Protein AF-A0A3D5HL61-F1 (afdb_monomer)

Radius of gyration: 20.82 Å; Cα contacts (8 Å, |Δi|>4): 615; chains: 1; bounding box: 58×45×56 Å

Mean predicted aligned error: 5.69 Å

Nearest PDB structures (foldseek):
  8f9l-assembly2_B  TM=3.876E-01  e=3.967E-03  Gemella massiliensis
  5vi0-assembly2_B  TM=5.364E-01  e=9.047E-02  Pseudomonas fluorescens
  5vi0-assembly1_A  TM=5.481E-01  e=4.068E-01  Pseudomonas fluorescens
  5g50-assembly1_B  TM=4.156E-01  e=4.320E-01  Vibrio cholerae MJ-1236
  7uwk-assembly1_D  TM=3.908E-01  e=7.882E-01  Homo sapiens

Foldseek 3Di:
DDPDLCVDLLSVQLVQVLCCVVPVGRPSLAAAAKFFQAQPPCGLQQDQLPQCFRYPQCNDDCSCQDPDDVVDHGSVPDGRIKGKAFDFPDPDPVRRVVRNVLNQIKMWGRAPKDKWKWKFADDQCLVVDPCSVVVRVVGTDTFSEEDEQDPDWIKMKIKIFGRPPDAAWAFKWKKKWWQDPVRDTDIDIHTPDGQCDPVRVRHHRMDIGIGTDPPDDRAIKMKIKIKTKGPKDFGNVLSVLVPDDPVSSVVRVPPDPDDRIDIMMMIGHIHIYHNPPDVPDDD

Solvent-accessible surface area (backbone atoms only — not comparable to full-atom values): 15582 Å² total; per-residue (Å²): 134,72,91,49,61,63,68,35,71,74,37,30,40,53,47,15,52,53,42,19,79,75,70,78,50,52,90,42,83,64,52,35,61,23,52,46,82,43,72,69,83,49,79,78,52,18,50,38,82,74,47,66,56,51,38,77,68,28,65,46,76,72,31,40,65,33,71,54,52,98,96,47,67,38,40,67,78,61,73,45,28,15,39,66,44,71,61,46,96,49,100,44,73,67,41,44,52,53,19,57,73,47,12,30,21,20,16,16,56,33,53,67,51,50,74,47,45,31,44,28,66,73,65,88,62,40,78,78,45,92,60,36,68,62,52,46,63,74,46,34,43,49,29,30,37,75,44,68,49,56,93,57,92,56,29,35,41,43,36,35,32,35,24,95,88,60,58,30,30,28,34,40,28,46,36,40,35,38,43,50,98,86,70,48,80,48,73,48,78,41,82,75,43,72,32,76,40,98,89,34,73,73,39,35,60,63,51,66,48,72,45,64,69,91,84,69,55,51,86,38,44,33,37,38,26,46,36,39,33,32,39,78,40,67,30,36,64,44,51,54,41,75,71,45,59,68,74,56,27,64,70,72,60,57,89,60,101,62,74,58,56,42,65,42,36,31,35,44,7,41,31,34,28,35,69,79,62,64,86,74,66,96,124

pLDDT: mean 90.2, std 11.99, range [30.78, 98.81]

Secondary structure (DSSP, 8-state):
---SGGGSHHHHHHHHHHHHHHHS--TT-PPP------TTS-TT---GGG---SSGGGSSHHHHTPPP-TT---GGG-----EEEE--SSSSHHHHHHHHHTT-EEEESSS--EEEEEEE---TTGGG-TTHHHHHHHSEEETTSB-PPPSS--EEEEEEE--TTSPPEEEEEEEEEEE-TT--EEEEEEEEEE--STT-TT-BSEEEEEE--TT--TTS-EEEEEEEEEPPEE-HHHHHHHTS-HHHHHHHSTT-SS-SEE--EEEEPPEEE-TT-------

Sequence (283 aa):
GCLSSRDFARGALLEGMQVQIERGVNPHEFGFIGSTDTHISTSGSTEEARWPGHKKTELGLSGRFSTADVGHTDAIRTNPGGLAGVWAVENSRDALFHSMKRRETFGTSGTRIAPRFFAGRYDENICEQSDWLEQAYANGTPMGAHLPPQQTSFNFLLEAKADPMSKPLERLQLVKGWIDEARQKHNQVIDVVTTNNKNNPEGTNRLCAVFSDPDYMPNTDSYYYLRVVEQVSPRWHKTYCDGLPDNVREEKCKNLPVDDYIHEMAWTSPIWFSPQHKSGSTQ

Structure (mmCIF, N/CA/C/O backbone):
data_AF-A0A3D5HL61-F1
#
_entry.id   AF-A0A3D5HL61-F1
#
loop_
_atom_site.group_PDB
_atom_site.id
_atom_site.type_symbol
_atom_site.label_atom_id
_atom_site.label_alt_id
_atom_site.label_comp_id
_atom_site.label_asym_id
_atom_site.label_entity_id
_atom_site.label_seq_id
_atom_site.pdbx_PDB_ins_code
_atom_site.Cartn_x
_atom_site.Cartn_y
_atom_site.Cartn_z
_atom_site.occupancy
_atom_site.B_iso_or_equiv
_atom_site.auth_seq_id
_atom_site.auth_comp_id
_atom_site.auth_asym_id
_atom_site.auth_atom_id
_atom_site.pdbx_PDB_model_num
ATOM 1 N N . GLY A 1 1 ? 1.846 16.345 -13.525 1.00 57.16 1 GLY A N 1
ATOM 2 C CA . GLY A 1 1 ? 0.726 15.854 -12.700 1.00 57.16 1 GLY A CA 1
ATOM 3 C C . GLY A 1 1 ? 1.205 15.764 -11.270 1.00 57.16 1 GLY A C 1
ATOM 4 O O . GLY A 1 1 ? 2.395 15.543 -11.096 1.00 57.16 1 GLY A O 1
ATOM 5 N N . CYS A 1 2 ? 0.317 15.973 -10.300 1.00 63.22 2 CYS A N 1
ATOM 6 C CA . CYS A 1 2 ? 0.606 16.113 -8.865 1.00 63.22 2 CYS A CA 1
ATOM 7 C C . CYS A 1 2 ? 1.193 17.480 -8.468 1.00 63.22 2 CYS A C 1
ATOM 9 O O . CYS A 1 2 ? 2.385 17.621 -8.216 1.00 63.22 2 CYS A O 1
ATOM 11 N N . LEU A 1 3 ? 0.329 18.495 -8.443 1.00 76.00 3 LEU A N 1
ATOM 12 C CA . LEU A 1 3 ? 0.622 19.869 -8.020 1.00 76.00 3 LEU A CA 1
ATOM 13 C C . LEU A 1 3 ? 0.134 20.155 -6.590 1.00 76.00 3 LEU A C 1
ATOM 15 O O . LEU A 1 3 ? 0.602 21.100 -5.960 1.00 76.00 3 LEU A O 1
ATOM 19 N N . SER A 1 4 ? -0.805 19.355 -6.076 1.00 85.19 4 SER A N 1
ATOM 20 C CA . SER A 1 4 ? -1.401 19.513 -4.748 1.00 85.19 4 SER A CA 1
ATOM 21 C C . SER A 1 4 ? -1.279 18.238 -3.919 1.00 85.19 4 SER A C 1
ATOM 23 O O . SER A 1 4 ? -1.253 17.131 -4.450 1.00 85.19 4 SER A O 1
ATOM 25 N N . SER A 1 5 ? -1.301 18.371 -2.590 1.00 83.62 5 SER A N 1
ATOM 26 C CA . SER A 1 5 ? -1.439 17.223 -1.684 1.00 83.62 5 SER A CA 1
ATOM 27 C C . SER A 1 5 ? -2.702 16.404 -1.972 1.00 83.62 5 SER A C 1
ATOM 29 O O . SER A 1 5 ? -2.698 15.192 -1.778 1.00 83.62 5 SER A O 1
ATOM 31 N N . ARG A 1 6 ? -3.756 17.047 -2.490 1.00 84.94 6 ARG A N 1
ATOM 32 C CA . ARG A 1 6 ? -5.018 16.408 -2.893 1.00 84.94 6 ARG A CA 1
ATOM 33 C C . ARG A 1 6 ? -4.880 15.491 -4.110 1.00 84.94 6 ARG A C 1
ATOM 35 O O . ARG A 1 6 ? -5.731 14.631 -4.298 1.00 84.94 6 ARG A O 1
ATOM 42 N N . ASP A 1 7 ? -3.802 15.626 -4.881 1.00 86.56 7 ASP A N 1
ATOM 43 C CA . ASP A 1 7 ? -3.514 14.742 -6.017 1.00 86.56 7 ASP A CA 1
ATOM 44 C C . ASP A 1 7 ? -2.935 13.389 -5.562 1.00 86.56 7 ASP A C 1
ATOM 46 O O . ASP A 1 7 ? -2.763 12.476 -6.366 1.00 86.56 7 ASP A O 1
ATOM 50 N N . PHE A 1 8 ? -2.636 13.244 -4.267 1.00 92.06 8 PHE A N 1
ATOM 51 C CA . PHE A 1 8 ? -2.175 12.003 -3.658 1.00 92.06 8 PHE A CA 1
ATOM 52 C C . PHE A 1 8 ? -3.254 11.430 -2.744 1.00 92.06 8 PHE A C 1
ATOM 54 O O . PHE A 1 8 ? -3.843 12.156 -1.941 1.00 92.06 8 PHE A O 1
ATOM 61 N N . ALA A 1 9 ? -3.438 10.106 -2.779 1.00 93.75 9 ALA A N 1
ATOM 62 C CA . ALA A 1 9 ? -4.453 9.415 -1.981 1.00 93.75 9 ALA A CA 1
ATOM 63 C C . ALA A 1 9 ? -4.414 9.826 -0.501 1.00 93.75 9 ALA A C 1
ATOM 65 O O . ALA A 1 9 ? -5.437 10.192 0.062 1.00 93.75 9 ALA A O 1
ATOM 66 N N . ARG A 1 10 ? -3.221 9.877 0.111 1.00 94.06 10 ARG A N 1
ATOM 67 C CA . ARG A 1 10 ? -3.051 10.293 1.513 1.00 94.06 10 ARG A CA 1
ATOM 68 C C . ARG A 1 10 ? -3.609 11.695 1.791 1.00 94.06 10 ARG A C 1
ATOM 70 O O . ARG A 1 10 ? -4.288 11.893 2.793 1.00 94.06 10 ARG A O 1
ATOM 77 N N . GLY A 1 11 ? -3.329 12.665 0.922 1.00 93.88 11 GLY A N 1
ATOM 78 C CA . GLY A 1 11 ? -3.853 14.019 1.092 1.00 93.88 11 GLY A CA 1
ATOM 79 C C . GLY A 1 11 ? -5.352 14.102 0.810 1.00 93.88 11 GLY A C 1
ATOM 80 O O . GLY A 1 11 ? -6.047 14.841 1.501 1.00 93.88 11 GLY A O 1
ATOM 81 N N . ALA A 1 12 ? -5.869 13.303 -0.129 1.00 95.31 12 ALA A N 1
ATOM 82 C CA . ALA A 1 12 ? -7.303 13.194 -0.389 1.00 95.31 12 ALA A CA 1
ATOM 83 C C . ALA A 1 12 ? -8.082 12.615 0.809 1.00 95.31 12 ALA A C 1
ATOM 85 O O . ALA A 1 12 ? -9.152 13.127 1.130 1.00 95.31 12 ALA A O 1
ATOM 86 N N . LEU A 1 13 ? -7.533 11.623 1.524 1.00 96.06 13 LEU A N 1
ATOM 87 C CA . LEU A 1 13 ? -8.151 11.101 2.752 1.00 96.06 13 LEU A CA 1
ATOM 88 C C . LEU A 1 13 ? -8.272 12.188 3.833 1.00 96.06 13 LEU A C 1
ATOM 90 O O . LEU A 1 13 ? -9.350 12.384 4.392 1.00 96.06 13 LEU A O 1
ATOM 94 N N . LEU A 1 14 ? -7.194 12.945 4.079 1.00 95.94 14 LEU A N 1
ATOM 95 C CA . LEU A 1 14 ? -7.199 14.071 5.027 1.00 95.94 14 LEU A CA 1
ATOM 96 C C . LEU A 1 14 ? -8.149 15.193 4.584 1.00 95.94 14 LEU A C 1
ATOM 98 O O . LEU A 1 14 ? -8.771 15.855 5.410 1.00 95.94 14 LEU A O 1
ATOM 102 N N . GLU A 1 15 ? -8.278 15.426 3.278 1.00 95.19 15 GLU A N 1
ATOM 103 C CA . GLU A 1 15 ? -9.277 16.351 2.747 1.00 95.19 15 GLU A CA 1
ATOM 104 C C . GLU A 1 15 ? -10.700 15.864 3.025 1.00 95.19 15 GLU A C 1
ATOM 106 O O . GLU A 1 15 ? -11.536 16.645 3.465 1.00 95.19 15 GLU A O 1
ATOM 111 N N . GLY A 1 16 ? -10.966 14.576 2.808 1.00 94.38 16 GLY A N 1
ATOM 112 C CA . GLY A 1 16 ? -12.251 13.954 3.112 1.00 94.38 16 GLY A CA 1
ATOM 113 C C . GLY A 1 16 ? -12.667 14.119 4.567 1.00 94.38 16 GLY A C 1
ATOM 114 O O . GLY A 1 16 ? -13.786 14.550 4.837 1.00 94.38 16 GLY A O 1
ATOM 115 N N . MET A 1 17 ? -11.741 13.866 5.492 1.00 93.94 17 MET A N 1
ATOM 116 C CA . MET A 1 17 ? -11.973 14.077 6.922 1.00 93.94 17 MET A CA 1
ATOM 117 C C . MET A 1 17 ? -12.259 15.544 7.242 1.00 93.94 17 MET A C 1
ATOM 119 O O . MET A 1 17 ? -13.186 15.838 7.985 1.00 93.94 17 MET A O 1
ATOM 123 N N . GLN A 1 18 ? -11.522 16.489 6.650 1.00 93.31 18 GLN A N 1
ATOM 124 C CA . GLN A 1 18 ? -11.791 17.913 6.868 1.00 93.31 18 GLN A CA 1
ATOM 125 C C . GLN A 1 18 ? -13.210 18.283 6.412 1.00 93.31 18 GLN A C 1
ATOM 127 O O . GLN A 1 18 ? -13.946 18.938 7.152 1.00 93.31 18 GLN A O 1
ATOM 132 N N . VAL A 1 19 ? -13.617 17.817 5.225 1.00 93.38 19 VAL A N 1
ATOM 133 C CA . VAL A 1 19 ? -14.978 18.020 4.705 1.00 93.38 19 VAL A CA 1
ATOM 134 C C . VAL A 1 19 ? -16.017 17.376 5.622 1.00 93.38 19 VAL A C 1
ATOM 136 O O . VAL A 1 19 ? -17.069 17.971 5.850 1.00 93.38 19 VAL A O 1
ATOM 139 N N . GLN A 1 20 ? -15.724 16.211 6.201 1.00 91.69 20 GLN A N 1
ATOM 140 C CA . GLN A 1 20 ? -16.600 15.561 7.173 1.00 91.69 20 GLN A CA 1
ATOM 141 C C . GLN A 1 20 ? -16.815 16.417 8.414 1.00 91.69 20 GLN A C 1
ATOM 143 O O . GLN A 1 20 ? -17.956 16.587 8.831 1.00 91.69 20 GLN A O 1
ATOM 148 N N . ILE A 1 21 ? -15.761 17.005 8.978 1.00 89.00 21 ILE A N 1
ATOM 149 C CA . ILE A 1 21 ? -15.912 17.847 10.167 1.00 89.00 21 ILE A CA 1
ATOM 150 C C . ILE A 1 21 ? -16.694 19.136 9.834 1.00 89.00 21 ILE A C 1
ATOM 152 O O . ILE A 1 21 ? -17.401 19.677 10.681 1.00 89.00 21 ILE A O 1
ATOM 156 N N . GLU A 1 22 ? -16.589 19.650 8.607 1.00 90.69 22 GLU A N 1
ATOM 157 C CA . GLU A 1 22 ? -17.305 20.858 8.166 1.00 90.69 22 GLU A CA 1
ATOM 158 C C . GLU A 1 22 ? -18.763 20.609 7.756 1.00 90.69 22 GLU A C 1
ATOM 160 O O . GLU A 1 22 ? -19.613 21.479 7.941 1.0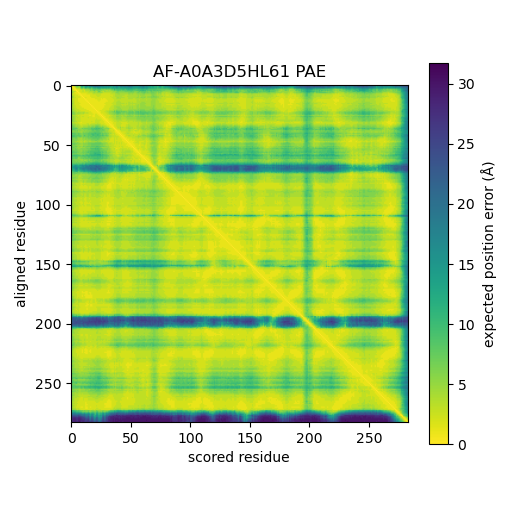0 90.69 22 GLU A O 1
ATOM 165 N N . ARG A 1 23 ? -19.054 19.454 7.147 1.00 91.62 23 ARG A N 1
ATOM 166 C CA . ARG A 1 23 ? -20.327 19.181 6.451 1.00 91.62 23 ARG A CA 1
ATOM 167 C C . ARG A 1 23 ? -21.051 17.923 6.925 1.00 91.62 23 ARG A C 1
ATOM 169 O O . ARG A 1 23 ? -22.146 17.643 6.448 1.00 91.62 23 ARG A O 1
ATOM 176 N N . GLY A 1 24 ? -20.449 17.152 7.825 1.00 88.56 24 GLY A N 1
ATOM 177 C CA . GLY A 1 24 ? -20.990 15.906 8.374 1.00 88.56 24 GLY A CA 1
ATOM 178 C C . GLY A 1 24 ? -20.849 14.675 7.472 1.00 88.56 24 GLY A C 1
ATOM 179 O O . GLY A 1 24 ? -21.282 13.597 7.866 1.00 88.56 24 GLY A O 1
ATOM 180 N N . VAL A 1 25 ? -20.260 14.803 6.276 1.00 90.31 25 VAL A N 1
ATOM 181 C CA . VAL A 1 25 ? -20.101 13.702 5.308 1.00 90.31 25 VAL A CA 1
ATOM 182 C C . VAL A 1 25 ? -18.690 13.703 4.730 1.00 90.31 25 VAL A C 1
ATOM 184 O O . VAL A 1 25 ? -18.201 14.748 4.304 1.00 90.31 25 VAL A O 1
ATOM 187 N N . ASN A 1 26 ? -18.061 12.528 4.669 1.00 92.25 26 ASN A N 1
ATOM 188 C CA . ASN A 1 26 ? -16.750 12.332 4.058 1.00 92.25 26 ASN A CA 1
ATOM 189 C C . ASN A 1 26 ? -16.886 11.785 2.621 1.00 92.25 26 ASN A C 1
ATOM 191 O O . ASN A 1 26 ? -17.221 10.613 2.442 1.00 92.25 26 ASN A O 1
ATOM 195 N N . PRO A 1 27 ? -16.616 12.588 1.575 1.00 92.06 27 PRO A N 1
ATOM 196 C CA . PRO A 1 27 ? -16.703 12.125 0.189 1.00 92.06 27 PRO A CA 1
ATOM 197 C C . PRO A 1 27 ? -15.509 11.258 -0.248 1.00 92.06 27 PRO A C 1
ATOM 199 O O . PRO A 1 27 ? -15.531 10.711 -1.348 1.00 92.06 27 PRO A O 1
ATOM 202 N N . HIS A 1 28 ? -14.464 11.138 0.579 1.00 93.44 28 HIS A N 1
ATOM 203 C CA . HIS A 1 28 ? -13.222 10.438 0.246 1.00 93.44 28 HIS A CA 1
ATOM 204 C C . HIS A 1 28 ? -12.989 9.184 1.104 1.00 93.44 28 HIS A C 1
ATOM 206 O O . HIS A 1 28 ? -11.853 8.742 1.261 1.00 93.44 28 HIS A O 1
ATOM 212 N N . GLU A 1 29 ? -14.054 8.557 1.612 1.00 92.19 29 GLU A N 1
ATOM 213 C CA . GLU A 1 29 ? -13.990 7.212 2.211 1.00 92.19 29 GLU A CA 1
ATOM 214 C C . GLU A 1 29 ? -13.919 6.119 1.139 1.00 92.19 29 GLU A C 1
ATOM 216 O O . GLU A 1 29 ? -14.794 5.254 1.029 1.00 92.19 29 GLU A O 1
ATOM 221 N N . PHE A 1 30 ? -12.884 6.177 0.304 1.00 93.94 30 PHE A N 1
ATOM 222 C CA . PHE A 1 30 ? -12.646 5.197 -0.747 1.00 93.94 30 PHE A CA 1
ATOM 223 C C . PHE A 1 30 ? -11.723 4.068 -0.276 1.00 93.94 30 PHE A C 1
ATOM 225 O O . PHE A 1 30 ? -10.892 4.235 0.617 1.00 93.94 30 PHE A O 1
ATOM 232 N N . GLY A 1 31 ? -11.887 2.897 -0.893 1.00 95.88 31 GLY A N 1
ATOM 233 C CA . GLY A 1 31 ? -10.940 1.793 -0.772 1.00 95.88 31 GLY A CA 1
ATOM 234 C C . GLY A 1 31 ? -9.759 1.981 -1.718 1.00 95.88 31 GLY A C 1
ATOM 235 O O . GLY A 1 31 ? -9.865 2.663 -2.738 1.00 95.88 31 GLY A O 1
ATOM 236 N N . PHE A 1 32 ? -8.625 1.379 -1.387 1.00 97.44 32 PHE A N 1
ATOM 237 C CA . PHE A 1 32 ? -7.440 1.406 -2.233 1.00 97.44 32 PHE A CA 1
ATOM 238 C C . PHE A 1 32 ? -7.449 0.233 -3.207 1.00 97.44 32 PHE A C 1
ATOM 240 O O . PHE A 1 32 ? -7.754 -0.899 -2.825 1.00 97.44 32 PHE A O 1
ATOM 247 N N . ILE A 1 33 ? -7.071 0.520 -4.451 1.00 96.25 33 ILE A N 1
ATOM 248 C CA . ILE A 1 33 ? -6.699 -0.462 -5.468 1.00 96.25 33 ILE A CA 1
ATOM 249 C C . ILE A 1 33 ? -5.485 0.053 -6.246 1.00 96.25 33 ILE A C 1
ATOM 251 O O . ILE A 1 33 ? -5.262 1.260 -6.339 1.00 96.25 33 ILE A O 1
ATOM 255 N N . GLY A 1 34 ? -4.720 -0.870 -6.816 1.00 93.31 34 GLY A N 1
ATOM 256 C CA . GLY A 1 34 ? -3.778 -0.612 -7.898 1.00 93.31 34 GLY A CA 1
ATOM 257 C C . GLY A 1 34 ? -4.367 -1.169 -9.189 1.00 93.31 34 GLY A C 1
ATOM 258 O O . GLY A 1 34 ? -5.240 -2.032 -9.149 1.00 93.31 34 GLY A O 1
ATOM 259 N N . SER A 1 35 ? -3.927 -0.682 -10.342 1.00 90.31 35 SER A N 1
ATOM 260 C CA . SER A 1 35 ? -4.358 -1.253 -11.617 1.00 90.31 35 SER A CA 1
ATOM 261 C C . SER A 1 35 ? -3.290 -1.088 -12.680 1.00 90.31 35 SER A C 1
ATOM 263 O O . SER A 1 35 ? -2.497 -0.145 -12.653 1.00 90.31 35 SER A O 1
ATOM 265 N N . THR A 1 36 ? -3.313 -2.001 -13.641 1.00 90.00 36 THR A N 1
ATOM 266 C CA . THR A 1 36 ? -2.670 -1.830 -14.935 1.00 90.00 36 THR A CA 1
ATOM 267 C C . THR A 1 36 ? -3.598 -1.037 -15.837 1.00 90.00 36 THR A C 1
ATOM 269 O O . THR A 1 36 ? -4.790 -1.343 -15.893 1.00 90.00 36 THR A O 1
ATOM 272 N N . ASP A 1 37 ? -3.050 -0.096 -16.591 1.00 84.81 37 ASP A N 1
ATOM 273 C CA . ASP A 1 37 ? -3.757 0.592 -17.675 1.00 84.81 37 ASP A CA 1
ATOM 274 C C . ASP A 1 37 ? -2.956 0.458 -18.974 1.00 84.81 37 ASP A C 1
ATOM 276 O O . ASP A 1 37 ? -2.538 1.426 -19.581 1.00 84.81 37 ASP A O 1
ATOM 280 N N . THR A 1 38 ? -2.601 -0.766 -19.363 1.00 84.50 38 THR A N 1
ATOM 281 C CA . THR A 1 38 ? -1.765 -0.965 -20.555 1.00 84.50 38 THR A CA 1
ATOM 282 C C . THR A 1 38 ? -2.626 -0.998 -21.821 1.00 84.50 38 THR A C 1
ATOM 284 O O . THR A 1 38 ? -3.485 -1.861 -21.999 1.00 84.50 38 THR A O 1
ATOM 287 N N . HIS A 1 39 ? -2.348 -0.102 -22.768 1.00 88.25 39 HIS A N 1
ATOM 288 C CA . HIS A 1 39 ? -3.063 0.057 -24.043 1.00 88.25 39 HIS A CA 1
ATOM 289 C C . HIS A 1 39 ? -2.621 -0.968 -25.109 1.00 88.25 39 HIS A C 1
ATOM 291 O O . HIS A 1 39 ? -2.634 -0.699 -26.313 1.00 88.25 39 HIS A O 1
ATOM 297 N N . ILE A 1 40 ? -2.175 -2.145 -24.668 1.00 89.75 40 ILE A N 1
ATOM 298 C CA . ILE A 1 40 ? -1.662 -3.231 -25.516 1.00 89.75 40 ILE A CA 1
ATOM 299 C C . ILE A 1 40 ? -2.214 -4.604 -25.102 1.00 89.75 40 ILE A C 1
ATOM 301 O O . ILE A 1 40 ? -1.680 -5.630 -25.508 1.00 89.75 40 ILE A O 1
ATOM 305 N N . SER A 1 41 ? -3.312 -4.631 -24.337 1.00 88.25 41 SER A N 1
ATOM 306 C CA . SER A 1 41 ? -3.992 -5.861 -23.888 1.00 88.25 41 SER A CA 1
ATOM 307 C C . SER A 1 41 ? -3.139 -6.764 -22.983 1.00 88.25 41 SER A C 1
ATOM 309 O O . SER A 1 41 ? -3.218 -7.986 -23.067 1.00 88.25 41 SER A O 1
ATOM 311 N N . THR A 1 42 ? -2.331 -6.173 -22.098 1.00 87.06 42 THR A N 1
ATOM 312 C CA . THR A 1 42 ? -1.453 -6.897 -21.157 1.00 87.06 42 THR A CA 1
ATOM 313 C C . THR A 1 42 ? -1.913 -6.723 -19.708 1.00 87.06 42 THR A C 1
ATOM 315 O O . THR A 1 42 ? -1.141 -6.349 -18.825 1.00 87.06 42 THR A O 1
ATOM 318 N N . SER A 1 43 ? -3.204 -6.948 -19.457 1.00 85.88 43 SER A N 1
ATOM 319 C CA . SER A 1 43 ? -3.801 -6.833 -18.122 1.00 85.88 43 SER A CA 1
ATOM 320 C C . SER A 1 43 ? -3.102 -7.753 -17.119 1.00 85.88 43 SER A C 1
ATOM 322 O O . SER A 1 43 ? -2.903 -8.937 -17.384 1.00 85.88 43 SER A O 1
ATOM 324 N N . GLY A 1 44 ? -2.719 -7.206 -15.964 1.00 87.19 44 GLY A N 1
ATOM 325 C CA . GLY A 1 44 ? -2.007 -7.951 -14.920 1.00 87.19 44 GLY A CA 1
ATOM 326 C C . GLY A 1 44 ? -0.543 -8.299 -15.236 1.00 87.19 44 GLY A C 1
ATOM 327 O O . GLY A 1 44 ? 0.088 -9.013 -14.455 1.00 87.19 44 GLY A O 1
ATOM 328 N N . SER A 1 45 ? 0.006 -7.806 -16.355 1.00 90.00 45 SER A N 1
ATOM 329 C CA . SER A 1 45 ? 1.428 -7.924 -16.699 1.00 90.00 45 SER A CA 1
ATOM 330 C C . SER A 1 45 ? 2.239 -6.826 -16.015 1.00 90.00 45 SER A C 1
ATOM 332 O O . SER A 1 45 ? 2.671 -5.860 -16.645 1.00 90.00 45 SER A O 1
ATOM 334 N N . THR A 1 46 ? 2.430 -6.991 -14.715 1.00 92.75 46 THR A N 1
ATOM 335 C CA . THR A 1 46 ? 3.041 -5.998 -13.829 1.00 92.75 46 THR A CA 1
ATOM 336 C C . THR A 1 46 ? 4.514 -6.269 -13.497 1.00 92.75 46 THR A C 1
ATOM 338 O O . THR A 1 46 ? 5.133 -5.511 -12.765 1.00 92.75 46 THR A O 1
ATOM 341 N N .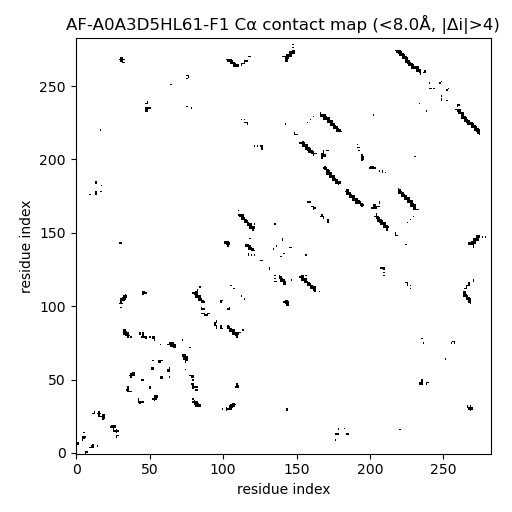 GLU A 1 47 ? 5.097 -7.347 -14.029 1.00 92.50 47 GLU A N 1
ATOM 342 C CA . GLU A 1 47 ? 6.493 -7.720 -13.775 1.00 92.50 47 GLU A CA 1
ATOM 343 C C . GLU A 1 47 ? 7.460 -6.764 -14.492 1.00 92.50 47 GLU A C 1
ATOM 345 O O . GLU A 1 47 ? 7.539 -6.770 -15.723 1.00 92.50 47 GLU A O 1
ATOM 350 N N . GLU A 1 48 ? 8.243 -5.999 -13.726 1.00 93.88 48 GLU A N 1
ATOM 351 C CA . GLU A 1 48 ? 9.245 -5.044 -14.228 1.00 93.88 48 GLU A CA 1
ATOM 352 C C . GLU A 1 48 ? 10.175 -5.671 -15.287 1.00 93.88 48 GLU A C 1
ATOM 354 O O . GLU A 1 48 ? 10.333 -5.141 -16.388 1.00 93.88 48 GLU A O 1
ATOM 359 N N . ALA A 1 49 ? 10.730 -6.858 -15.017 1.00 91.44 49 ALA A N 1
ATOM 360 C CA . ALA A 1 49 ? 11.713 -7.512 -15.889 1.00 91.44 49 ALA A CA 1
ATOM 361 C C . ALA A 1 49 ? 11.173 -7.904 -17.277 1.00 91.44 49 ALA A C 1
ATOM 363 O O . ALA A 1 49 ? 11.943 -8.032 -18.230 1.00 91.44 49 ALA A O 1
ATOM 364 N N . ARG A 1 50 ? 9.859 -8.117 -17.399 1.00 89.12 50 ARG A N 1
ATOM 365 C CA . ARG A 1 50 ? 9.204 -8.544 -18.646 1.00 89.12 50 ARG A CA 1
ATOM 366 C C . ARG A 1 50 ? 8.274 -7.487 -19.211 1.00 89.12 50 ARG A C 1
ATOM 368 O O . ARG A 1 50 ? 7.531 -7.772 -20.149 1.00 89.12 50 ARG A O 1
ATOM 375 N N . TRP A 1 51 ? 8.298 -6.280 -18.656 1.00 91.81 51 TRP A N 1
ATOM 376 C CA . TRP A 1 51 ? 7.308 -5.281 -18.989 1.00 91.81 51 TRP A CA 1
ATOM 377 C C . TRP A 1 51 ? 7.467 -4.777 -20.438 1.00 91.81 51 TRP A C 1
ATOM 379 O O . TRP A 1 51 ? 8.487 -4.168 -20.792 1.00 91.81 51 TRP A O 1
ATOM 389 N N . PRO A 1 52 ? 6.467 -5.000 -21.312 1.00 88.25 52 PRO A N 1
ATOM 390 C CA . PRO A 1 52 ? 6.564 -4.700 -22.743 1.00 88.25 52 PRO A CA 1
ATOM 391 C C . PRO A 1 52 ? 6.416 -3.210 -23.089 1.00 88.25 52 PRO A C 1
ATOM 393 O O . PRO A 1 52 ? 6.744 -2.830 -24.212 1.00 88.25 52 PRO A O 1
ATOM 396 N N . GLY A 1 53 ? 5.982 -2.371 -22.148 1.00 89.38 53 GLY A N 1
ATOM 397 C CA . GLY A 1 53 ? 5.614 -0.975 -22.388 1.00 89.38 53 GLY A CA 1
ATOM 398 C C . GLY A 1 53 ? 4.124 -0.735 -2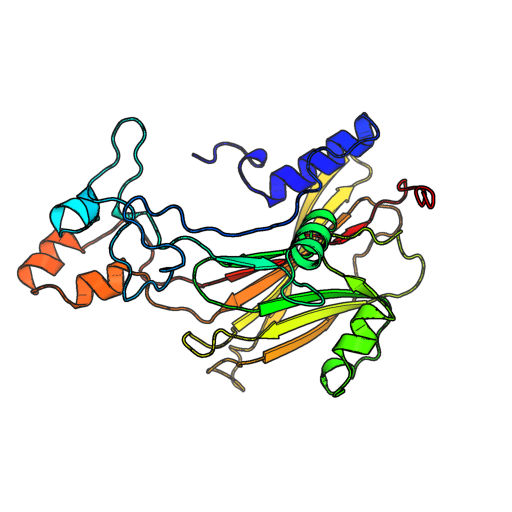2.142 1.00 89.38 53 GLY A C 1
ATOM 399 O O . GLY A 1 53 ? 3.330 -1.670 -22.045 1.00 89.38 53 GLY A O 1
ATOM 400 N N . HIS A 1 54 ? 3.729 0.527 -22.037 1.00 87.69 54 HIS A N 1
ATOM 401 C CA . HIS A 1 54 ? 2.360 0.934 -21.733 1.00 87.69 54 HIS A CA 1
ATOM 402 C C . HIS A 1 54 ? 1.484 1.027 -22.989 1.00 87.69 54 HIS A C 1
ATOM 404 O O . HIS A 1 54 ? 0.283 0.775 -22.951 1.00 87.69 54 HIS A O 1
ATOM 410 N N . LYS A 1 55 ? 2.088 1.379 -24.127 1.00 87.25 55 LYS A N 1
ATOM 411 C CA . LYS A 1 55 ? 1.420 1.633 -25.412 1.00 87.25 55 LYS A CA 1
ATOM 412 C C . LYS A 1 55 ? 2.231 1.063 -26.569 1.00 87.25 55 LYS A C 1
ATOM 414 O O . LYS A 1 55 ? 3.435 0.850 -26.458 1.00 87.25 55 LYS A O 1
ATOM 419 N N . LYS A 1 56 ? 1.593 0.896 -27.733 1.00 86.19 56 LYS A N 1
ATOM 420 C CA . LYS A 1 56 ? 2.241 0.363 -28.947 1.00 86.19 56 LYS A CA 1
ATOM 421 C C . LYS A 1 56 ? 3.533 1.103 -29.320 1.00 86.19 56 LYS A C 1
ATOM 423 O O . LYS A 1 56 ? 4.465 0.486 -29.827 1.00 86.19 56 LYS A O 1
ATOM 428 N N . THR A 1 57 ? 3.602 2.412 -29.077 1.00 86.00 57 THR A N 1
ATOM 429 C CA . THR A 1 57 ? 4.787 3.215 -29.409 1.00 86.00 57 THR A CA 1
ATOM 430 C C . THR A 1 57 ? 5.994 2.896 -28.532 1.00 86.00 57 THR A C 1
ATOM 432 O O . THR A 1 57 ? 7.092 3.241 -28.932 1.00 86.00 57 THR A O 1
ATOM 435 N N . GLU A 1 58 ? 5.822 2.238 -27.382 1.00 88.25 58 GLU A N 1
ATOM 436 C CA . GLU A 1 58 ? 6.892 1.894 -26.429 1.00 88.25 58 GLU A CA 1
ATOM 437 C C . GLU A 1 58 ? 7.457 0.480 -26.630 1.00 88.25 58 GLU A C 1
ATOM 439 O O . GLU A 1 58 ? 8.369 0.071 -25.921 1.00 88.25 58 GLU A O 1
ATOM 444 N N . LEU A 1 59 ? 6.966 -0.284 -27.610 1.00 85.94 59 LEU A N 1
ATOM 445 C CA . LEU A 1 59 ? 7.419 -1.665 -27.824 1.00 85.94 59 LEU A CA 1
ATOM 446 C C . LEU A 1 59 ? 8.872 -1.765 -28.328 1.00 85.94 59 LEU A C 1
ATOM 448 O O . LEU A 1 59 ? 9.462 -2.841 -28.290 1.00 85.94 59 LEU A O 1
ATOM 452 N N .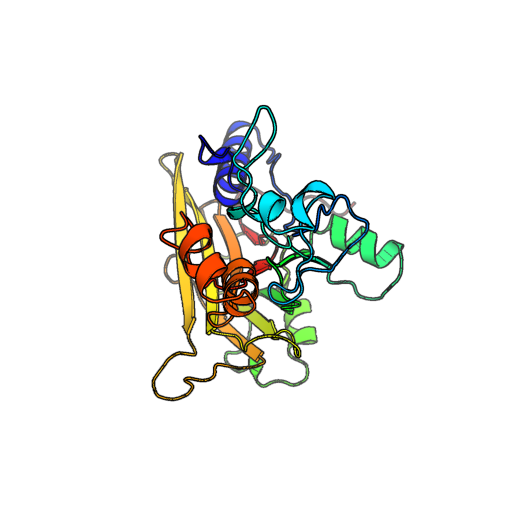 GLY A 1 60 ? 9.450 -0.661 -28.811 1.00 86.94 60 GLY A N 1
ATOM 453 C CA . GLY A 1 60 ? 10.799 -0.606 -29.375 1.00 86.94 60 GLY A CA 1
ATOM 454 C C . GLY A 1 60 ? 11.727 0.370 -28.655 1.00 86.94 60 GLY A C 1
ATOM 455 O O . GLY A 1 60 ? 11.288 1.225 -27.887 1.00 86.94 60 GLY A O 1
ATOM 456 N N . LEU A 1 61 ? 13.023 0.274 -28.969 1.00 88.75 61 LEU A N 1
ATOM 457 C CA . LEU A 1 61 ? 14.089 1.046 -28.327 1.00 88.75 61 LEU A CA 1
ATOM 458 C C . LEU A 1 61 ? 13.821 2.554 -28.306 1.00 88.75 61 LEU A C 1
ATOM 460 O O . LEU A 1 61 ? 13.832 3.151 -27.239 1.00 88.75 61 LEU A O 1
ATOM 464 N N . SER A 1 62 ? 13.556 3.174 -29.456 1.00 86.81 62 SER A N 1
ATOM 465 C CA . SER A 1 62 ? 13.301 4.621 -29.528 1.00 86.81 62 SER A CA 1
ATOM 466 C C . SER A 1 62 ? 12.071 5.039 -28.721 1.00 86.81 62 SER A C 1
ATOM 468 O O . SER A 1 62 ? 12.080 6.077 -28.066 1.00 86.81 62 SER A O 1
ATOM 470 N N . GLY A 1 63 ? 11.037 4.201 -28.730 1.00 88.69 63 GLY A N 1
ATOM 471 C CA . GLY A 1 63 ? 9.791 4.407 -28.007 1.00 88.69 63 GLY A CA 1
ATOM 472 C C . GLY A 1 63 ? 9.949 4.458 -26.495 1.00 88.69 63 GLY A C 1
ATOM 473 O O . GLY A 1 63 ? 9.374 5.320 -25.843 1.00 88.69 63 GLY A O 1
ATOM 474 N N . ARG A 1 64 ? 10.770 3.566 -25.933 1.00 89.75 64 ARG A N 1
ATOM 475 C CA . ARG A 1 64 ? 11.007 3.475 -24.480 1.00 89.75 64 ARG A CA 1
ATOM 476 C C . ARG A 1 64 ? 11.741 4.676 -23.890 1.00 89.75 64 ARG A C 1
ATOM 478 O O . ARG A 1 64 ? 11.694 4.884 -22.681 1.00 89.75 64 ARG A O 1
ATOM 485 N N . PHE A 1 65 ? 12.377 5.476 -24.741 1.00 89.88 65 PHE A N 1
ATOM 486 C CA . PHE A 1 65 ? 13.084 6.700 -24.368 1.00 89.88 65 PHE A CA 1
ATOM 487 C C . PHE A 1 65 ? 12.434 7.957 -24.963 1.00 89.88 65 PHE A C 1
ATOM 489 O O . PHE A 1 65 ? 13.057 9.016 -24.984 1.00 89.88 65 PHE A O 1
ATOM 496 N N . SER A 1 66 ? 11.191 7.866 -25.454 1.00 87.00 66 SER A N 1
ATOM 497 C CA . SER A 1 66 ? 10.487 9.035 -25.980 1.00 87.00 66 SER A CA 1
ATOM 498 C C . SER A 1 66 ? 10.154 10.023 -24.863 1.00 87.00 66 SER A C 1
ATOM 500 O O . SER A 1 66 ? 9.673 9.625 -23.797 1.00 87.00 66 SER A O 1
ATOM 502 N N . THR A 1 67 ? 10.358 11.306 -25.132 1.00 84.56 67 THR A N 1
ATOM 503 C CA . THR A 1 67 ? 9.988 12.399 -24.231 1.00 84.56 67 THR A CA 1
ATOM 504 C C . THR A 1 67 ? 8.492 12.693 -24.291 1.00 84.56 67 THR A C 1
ATOM 506 O O . THR A 1 67 ? 7.813 12.349 -25.260 1.00 84.56 67 THR A O 1
ATOM 509 N N . ALA A 1 68 ? 7.991 13.343 -23.246 1.00 77.69 68 ALA A N 1
ATOM 510 C CA . ALA A 1 68 ? 6.635 13.854 -23.158 1.00 77.69 68 ALA A CA 1
ATOM 511 C C . ALA A 1 68 ? 6.261 14.749 -24.357 1.00 77.69 68 ALA A C 1
ATOM 513 O O . ALA A 1 68 ? 7.088 15.493 -24.884 1.00 77.69 68 ALA A O 1
ATOM 514 N N . ASP A 1 69 ? 4.983 14.701 -24.724 1.00 74.06 69 ASP A N 1
ATOM 515 C CA . ASP A 1 69 ? 4.295 15.638 -25.620 1.00 74.06 69 ASP A CA 1
ATOM 516 C C . ASP A 1 69 ? 2.915 15.945 -24.999 1.00 74.06 69 ASP A C 1
ATOM 518 O O . ASP A 1 69 ? 2.601 15.452 -23.911 1.00 74.06 69 ASP A O 1
ATOM 522 N N . VAL A 1 70 ? 2.081 16.767 -25.632 1.00 68.62 70 VAL A N 1
ATOM 523 C CA . VAL A 1 70 ? 0.761 17.153 -25.118 1.00 68.62 70 VAL A CA 1
ATOM 524 C C . VAL A 1 70 ? -0.071 15.910 -24.769 1.00 68.62 70 VAL A C 1
ATOM 526 O O . VAL A 1 70 ? -0.452 15.128 -25.634 1.00 68.62 70 VAL A O 1
ATOM 529 N N . GLY A 1 71 ? -0.362 15.735 -23.475 1.00 64.12 71 GLY A N 1
ATOM 530 C CA . GLY A 1 71 ? -1.121 14.587 -22.960 1.00 64.12 71 GLY A CA 1
ATOM 531 C C . GLY A 1 71 ? -0.301 13.309 -22.733 1.00 64.12 71 GLY A C 1
ATOM 532 O O . GLY A 1 71 ? -0.881 12.256 -22.469 1.00 64.12 71 GLY A O 1
ATOM 533 N N . HIS A 1 72 ? 1.030 13.370 -22.809 1.00 67.69 72 HIS A N 1
ATOM 534 C CA . HIS A 1 72 ? 1.920 12.224 -22.627 1.00 67.69 72 HIS A CA 1
ATOM 535 C C . HIS A 1 72 ? 3.011 12.500 -21.591 1.00 67.69 72 HIS A C 1
ATOM 537 O O . HIS A 1 72 ? 3.536 13.603 -21.489 1.00 67.69 72 HIS A O 1
ATOM 543 N N . THR A 1 73 ? 3.370 11.476 -20.821 1.00 73.00 73 THR A N 1
ATOM 544 C CA . THR A 1 73 ? 4.538 11.484 -19.932 1.00 73.00 73 THR A CA 1
ATOM 545 C C . THR A 1 73 ? 5.758 10.917 -20.649 1.00 73.00 73 THR A C 1
ATOM 547 O O . THR A 1 73 ? 5.605 10.125 -21.581 1.00 73.00 73 THR A O 1
ATOM 550 N N . ASP A 1 74 ? 6.962 11.267 -20.187 1.00 82.81 74 ASP A N 1
ATOM 551 C CA . ASP A 1 74 ? 8.191 10.613 -20.645 1.00 82.81 74 ASP A CA 1
ATOM 552 C C . ASP A 1 74 ? 8.051 9.094 -20.495 1.00 82.81 74 ASP A C 1
ATOM 554 O O . ASP A 1 74 ? 7.767 8.603 -19.396 1.00 82.81 74 ASP A O 1
ATOM 558 N N . ALA A 1 75 ? 8.287 8.347 -21.575 1.00 87.31 75 ALA A N 1
ATOM 559 C CA . ALA A 1 75 ? 8.155 6.890 -21.571 1.00 87.31 75 ALA A CA 1
ATOM 560 C C . ALA A 1 75 ? 9.054 6.264 -20.501 1.00 87.31 75 ALA A C 1
ATOM 562 O O . ALA A 1 75 ? 8.638 5.356 -19.789 1.00 87.31 75 ALA A O 1
ATOM 563 N N . ILE A 1 76 ? 10.242 6.832 -20.275 1.00 91.12 76 ILE A N 1
ATOM 564 C CA . ILE A 1 76 ? 11.167 6.319 -19.268 1.00 91.12 76 ILE A CA 1
ATOM 565 C C . ILE A 1 76 ? 10.623 6.396 -17.839 1.00 91.12 76 ILE A C 1
ATOM 567 O O . ILE A 1 76 ? 11.089 5.640 -16.996 1.00 91.12 76 ILE A O 1
ATOM 571 N N . ARG A 1 77 ? 9.644 7.265 -17.544 1.00 89.38 77 ARG A N 1
ATOM 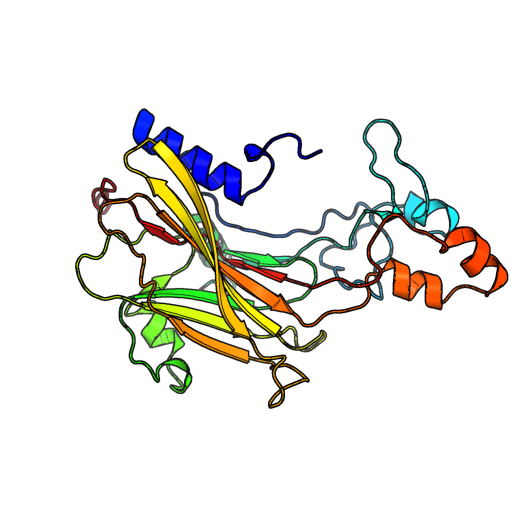572 C CA . ARG A 1 77 ? 9.029 7.423 -16.211 1.00 89.38 77 ARG A CA 1
ATOM 573 C C . ARG A 1 77 ? 7.834 6.499 -15.975 1.00 89.38 77 ARG A C 1
ATOM 575 O O . ARG A 1 77 ? 7.408 6.346 -14.834 1.00 89.38 77 ARG A O 1
ATOM 582 N N . THR A 1 78 ? 7.302 5.891 -17.029 1.00 89.38 78 THR A N 1
ATOM 583 C CA . THR A 1 78 ? 6.166 4.962 -16.944 1.00 89.38 78 THR A CA 1
ATOM 584 C C . THR A 1 78 ? 6.571 3.652 -16.264 1.00 89.38 78 THR A C 1
ATOM 586 O O . THR A 1 78 ? 7.757 3.354 -16.118 1.00 89.38 78 THR A O 1
ATOM 589 N N . ASN A 1 79 ? 5.603 2.887 -15.775 1.00 90.06 79 ASN A N 1
ATOM 590 C CA . ASN A 1 79 ? 5.845 1.644 -15.047 1.00 90.06 79 ASN A CA 1
ATOM 591 C C . ASN A 1 79 ? 4.794 0.585 -15.429 1.00 90.06 79 ASN A C 1
ATOM 593 O O . ASN A 1 79 ? 3.817 0.918 -16.114 1.00 90.06 79 ASN A O 1
ATOM 597 N N . PRO A 1 80 ? 4.977 -0.675 -14.997 1.00 91.50 80 PRO A N 1
ATOM 598 C CA . PRO A 1 80 ? 4.048 -1.759 -15.301 1.00 91.50 80 PRO A CA 1
ATOM 599 C C . PRO A 1 80 ? 2.624 -1.576 -14.769 1.00 91.50 80 PRO A C 1
ATOM 601 O O . PRO A 1 80 ? 1.689 -2.204 -15.273 1.00 91.50 80 PRO A O 1
ATOM 604 N N . GLY A 1 81 ? 2.440 -0.677 -13.805 1.00 92.06 81 GLY A N 1
ATOM 605 C CA . GLY A 1 81 ? 1.190 -0.479 -13.094 1.00 92.06 81 GLY A CA 1
ATOM 606 C C . GLY A 1 81 ? 1.001 -1.497 -11.976 1.00 92.06 81 GLY A C 1
ATOM 607 O O . GLY A 1 81 ? 1.875 -2.298 -11.665 1.00 92.06 81 GLY A O 1
ATOM 608 N N . GLY A 1 82 ? -0.174 -1.449 -11.360 1.00 94.44 82 GLY A N 1
ATOM 609 C CA . GLY A 1 82 ? -0.477 -2.206 -10.154 1.00 94.44 82 GLY A CA 1
ATOM 610 C C . GLY A 1 82 ? -1.482 -3.334 -10.332 1.00 94.44 82 GLY A C 1
ATOM 611 O O . GLY A 1 82 ? -2.049 -3.531 -11.406 1.00 94.44 82 GLY A O 1
ATOM 612 N N . LEU A 1 83 ? -1.776 -4.031 -9.236 1.00 95.75 83 LEU A N 1
ATOM 613 C CA . LEU A 1 83 ? -2.869 -5.001 -9.168 1.00 95.75 83 LEU A CA 1
ATOM 614 C C . LEU A 1 83 ? -3.924 -4.571 -8.149 1.00 95.75 83 LEU A C 1
ATOM 616 O O . LEU A 1 83 ? -3.614 -3.975 -7.113 1.00 95.75 83 LEU A O 1
ATOM 620 N N . ALA A 1 84 ? -5.178 -4.905 -8.454 1.00 96.25 84 ALA A N 1
ATOM 621 C CA . ALA A 1 84 ? -6.302 -4.740 -7.548 1.00 96.25 84 ALA A CA 1
ATOM 622 C C . ALA A 1 84 ? -6.503 -6.042 -6.772 1.00 96.25 84 ALA A C 1
ATOM 624 O O . ALA A 1 84 ? -6.707 -7.104 -7.362 1.00 96.25 84 ALA A O 1
ATOM 625 N N . GLY A 1 85 ? -6.457 -5.950 -5.449 1.00 96.81 85 GLY A N 1
ATOM 626 C CA . GLY A 1 85 ? -6.746 -7.046 -4.539 1.00 96.81 85 GLY A CA 1
ATOM 627 C C . GLY A 1 85 ? -8.081 -6.844 -3.834 1.00 96.81 85 GLY A C 1
ATOM 628 O O . GLY A 1 85 ? -8.409 -5.734 -3.414 1.00 96.81 85 GLY A O 1
ATOM 629 N N . VAL A 1 86 ? -8.848 -7.923 -3.684 1.00 97.88 86 VAL A N 1
ATOM 630 C CA . VAL A 1 86 ? -10.134 -7.935 -2.976 1.00 97.88 86 VAL A CA 1
ATOM 631 C C . VAL A 1 86 ? -10.164 -9.153 -2.060 1.00 97.88 86 VAL A C 1
ATOM 633 O O . VAL A 1 86 ? -10.060 -10.281 -2.540 1.00 97.88 86 VAL A O 1
ATOM 636 N N . TRP A 1 87 ? -10.329 -8.950 -0.751 1.00 97.88 87 TRP A N 1
ATOM 637 C CA . TRP A 1 87 ? -10.576 -10.065 0.163 1.00 97.88 87 TRP A CA 1
ATOM 638 C C . TRP A 1 87 ? -12.063 -10.388 0.178 1.00 97.88 87 TRP A C 1
ATOM 640 O O . TRP A 1 87 ? -12.893 -9.563 0.553 1.00 97.88 87 TRP A O 1
ATOM 650 N N . ALA A 1 88 ? -12.414 -11.594 -0.251 1.00 97.06 88 ALA A N 1
ATOM 651 C CA . ALA A 1 88 ? -13.781 -12.091 -0.273 1.00 97.06 88 ALA A CA 1
ATOM 652 C C . ALA A 1 88 ? -13.854 -13.464 0.391 1.00 97.06 88 ALA A C 1
ATOM 654 O O . ALA A 1 88 ? -12.876 -14.209 0.400 1.00 97.06 88 ALA A O 1
ATOM 655 N N . VAL A 1 89 ? -15.026 -13.777 0.945 1.00 95.12 89 VAL A N 1
ATOM 656 C CA . VAL A 1 89 ? -15.294 -15.074 1.584 1.00 95.12 89 VAL A CA 1
ATOM 657 C C . VAL A 1 89 ? -15.293 -16.223 0.571 1.00 95.12 89 VAL A C 1
ATOM 659 O O . VAL A 1 89 ? -14.998 -17.356 0.927 1.00 95.12 89 VAL A O 1
ATOM 662 N N . GLU A 1 90 ? -15.573 -15.921 -0.699 1.00 96.31 90 GLU A N 1
ATOM 663 C CA . GLU A 1 90 ? -15.536 -16.859 -1.818 1.00 96.31 90 GLU A CA 1
ATOM 664 C C . GLU A 1 90 ? -15.354 -16.115 -3.153 1.00 96.31 90 GLU A C 1
ATOM 666 O O . GLU A 1 90 ? -15.500 -14.892 -3.230 1.00 96.31 90 GLU A O 1
ATOM 671 N N . ASN A 1 91 ? -15.082 -16.862 -4.226 1.00 97.19 91 ASN A N 1
ATOM 672 C CA . ASN A 1 91 ? -14.966 -16.331 -5.586 1.00 97.19 91 ASN A CA 1
ATOM 673 C C . ASN A 1 91 ? -16.322 -16.335 -6.318 1.00 97.19 91 ASN A C 1
ATOM 675 O O . ASN A 1 91 ? -16.484 -16.978 -7.356 1.00 97.19 91 ASN A O 1
ATOM 679 N N . SER A 1 92 ? -17.312 -15.645 -5.751 1.00 98.06 92 SER A N 1
ATOM 680 C CA . SER A 1 92 ? -18.608 -15.395 -6.387 1.00 98.06 92 SER A CA 1
ATOM 681 C C . SER A 1 92 ? -18.770 -13.909 -6.689 1.00 98.06 92 SER A C 1
ATOM 683 O O . SER A 1 92 ? -18.167 -13.049 -6.039 1.00 98.06 92 SER A O 1
ATOM 685 N N . ARG A 1 93 ? -19.596 -13.582 -7.691 1.00 97.69 93 ARG A N 1
ATOM 686 C CA . ARG A 1 93 ? -19.860 -12.184 -8.060 1.00 97.69 93 ARG A CA 1
ATOM 687 C C . ARG A 1 93 ? -20.340 -11.391 -6.847 1.00 97.69 93 ARG A C 1
ATOM 689 O O . ARG A 1 93 ? -19.804 -10.328 -6.560 1.00 97.69 93 ARG A O 1
ATOM 696 N N . ASP A 1 94 ? -21.314 -11.918 -6.119 1.00 98.06 94 ASP A N 1
ATOM 697 C CA . ASP A 1 94 ? -21.922 -11.191 -5.011 1.00 98.06 94 ASP A CA 1
ATOM 698 C C . ASP A 1 94 ? -20.925 -11.008 -3.861 1.00 98.06 94 ASP A C 1
ATOM 700 O O . ASP A 1 94 ? -20.784 -9.891 -3.362 1.00 98.06 94 ASP A O 1
ATOM 704 N N . ALA A 1 95 ? -20.139 -12.036 -3.517 1.00 97.94 95 ALA A N 1
ATOM 705 C CA . ALA A 1 95 ? -19.095 -11.918 -2.500 1.00 97.94 95 ALA A CA 1
ATOM 706 C C . ALA A 1 95 ? -18.062 -10.832 -2.851 1.00 97.94 95 ALA A C 1
ATOM 708 O O . ALA A 1 95 ? -17.748 -9.994 -2.003 1.00 97.94 95 ALA A O 1
ATOM 709 N N . LEU A 1 96 ? -17.597 -10.782 -4.106 1.00 97.56 96 LEU A N 1
ATOM 710 C CA . LEU A 1 96 ? -16.660 -9.759 -4.584 1.00 97.56 96 LEU A CA 1
ATOM 711 C C . LEU A 1 96 ? -17.262 -8.349 -4.523 1.00 97.56 96 LEU A C 1
ATOM 713 O O . LEU A 1 96 ? -16.614 -7.417 -4.045 1.00 97.56 96 LEU A O 1
ATOM 717 N N . PHE A 1 97 ? -18.510 -8.173 -4.963 1.00 97.44 97 PHE A N 1
ATOM 718 C CA . PHE A 1 97 ? -19.184 -6.872 -4.909 1.00 97.44 97 PHE A CA 1
ATOM 719 C C . PHE A 1 97 ? -19.438 -6.418 -3.470 1.00 97.44 97 PHE A C 1
ATOM 721 O O . PHE A 1 97 ? -19.230 -5.245 -3.152 1.00 97.44 97 PHE A O 1
ATOM 728 N N . HIS A 1 98 ? -19.816 -7.331 -2.575 1.00 97.44 98 HIS A N 1
ATOM 729 C CA . HIS A 1 98 ? -19.932 -7.031 -1.152 1.00 97.44 98 HIS A CA 1
ATOM 730 C C . HIS A 1 98 ? -18.580 -6.644 -0.540 1.00 97.44 98 HIS A C 1
ATOM 732 O O . HIS A 1 98 ? -18.544 -5.735 0.290 1.00 97.44 98 HIS A O 1
ATOM 738 N N . SER A 1 99 ? -17.476 -7.272 -0.959 1.00 97.38 99 SER A N 1
ATOM 739 C CA . SER A 1 99 ? -16.113 -6.919 -0.530 1.00 97.38 99 SER A CA 1
ATOM 740 C C . SER A 1 99 ? -15.687 -5.536 -0.980 1.00 97.38 99 SER A C 1
ATOM 742 O O . SER A 1 99 ? -15.187 -4.751 -0.175 1.00 97.38 99 SER A O 1
ATOM 744 N N . MET A 1 100 ? -15.946 -5.200 -2.242 1.00 96.94 100 MET A N 1
ATOM 745 C CA . MET A 1 100 ? -15.675 -3.864 -2.764 1.00 96.94 100 MET A CA 1
ATOM 746 C C . MET A 1 100 ? -16.542 -2.807 -2.072 1.00 96.94 100 MET A C 1
ATOM 748 O O . MET A 1 100 ? -16.034 -1.751 -1.705 1.00 96.94 100 MET A O 1
ATOM 752 N N . LYS A 1 101 ? -17.824 -3.102 -1.806 1.00 96.06 101 LYS A N 1
ATOM 753 C CA . LYS A 1 101 ? -18.733 -2.186 -1.095 1.00 96.06 101 LYS A CA 1
ATOM 754 C C . LYS A 1 101 ? -18.249 -1.866 0.322 1.00 96.06 101 LYS A C 1
ATOM 756 O O . LYS A 1 101 ? -18.346 -0.719 0.744 1.00 96.06 101 LYS A O 1
ATOM 761 N N . ARG A 1 102 ? -17.713 -2.856 1.045 1.00 95.88 102 ARG A N 1
ATOM 762 C CA . ARG A 1 102 ? -17.098 -2.648 2.371 1.00 95.88 102 ARG A CA 1
ATOM 763 C C . ARG A 1 102 ? -15.632 -2.201 2.309 1.00 95.88 102 ARG A C 1
ATOM 765 O O . ARG A 1 102 ? -15.023 -2.013 3.355 1.00 95.88 102 ARG A O 1
ATOM 772 N N . ARG A 1 103 ? -15.089 -2.006 1.099 1.00 97.88 103 ARG A N 1
ATOM 773 C CA . ARG A 1 103 ? -13.713 -1.560 0.823 1.00 97.88 103 ARG A CA 1
ATOM 774 C C . ARG A 1 103 ? -12.648 -2.466 1.426 1.00 97.88 103 ARG A C 1
ATOM 776 O O . ARG A 1 103 ? -11.567 -2.008 1.774 1.00 97.88 103 ARG A O 1
ATOM 783 N N . GLU A 1 104 ? -12.915 -3.764 1.508 1.00 98.19 104 GLU A N 1
ATOM 784 C CA . GLU A 1 104 ? -11.902 -4.736 1.922 1.00 98.19 104 GLU A CA 1
ATOM 785 C C . GLU A 1 104 ? -10.982 -5.064 0.732 1.00 98.19 104 GLU A C 1
ATOM 787 O O . GLU A 1 104 ? -10.891 -6.192 0.243 1.00 98.19 104 GLU A O 1
ATOM 792 N N . THR A 1 105 ? -10.355 -4.011 0.211 1.00 98.38 105 THR A N 1
ATOM 793 C CA . THR A 1 105 ? -9.549 -3.996 -1.007 1.00 98.38 105 THR A CA 1
ATOM 794 C C . THR A 1 105 ? -8.162 -3.439 -0.728 1.00 98.38 105 THR A C 1
ATOM 796 O O . THR A 1 105 ? -7.947 -2.702 0.242 1.00 98.38 105 THR A O 1
ATOM 799 N N . PHE A 1 106 ? -7.211 -3.788 -1.580 1.00 98.56 106 PHE A N 1
ATOM 800 C CA . PHE A 1 106 ? -5.850 -3.280 -1.519 1.00 98.56 106 PHE A CA 1
ATOM 801 C C . PHE A 1 106 ? -5.288 -3.086 -2.925 1.00 98.56 106 PHE A C 1
ATOM 803 O O . PHE A 1 106 ? -5.772 -3.668 -3.898 1.00 98.56 106 PHE A O 1
ATOM 810 N N . GLY A 1 107 ? -4.257 -2.255 -3.030 1.00 97.69 107 GLY A N 1
ATOM 811 C CA . GLY A 1 107 ? -3.488 -2.077 -4.255 1.00 97.69 107 GLY A CA 1
ATOM 812 C C . GLY A 1 107 ? -2.054 -2.540 -4.096 1.00 97.69 107 GLY A C 1
ATOM 813 O O . GLY A 1 107 ? -1.505 -2.428 -3.003 1.00 97.69 107 GLY A O 1
ATOM 814 N N . THR A 1 108 ? -1.440 -3.006 -5.177 1.00 97.50 108 THR A N 1
ATOM 815 C CA . THR A 1 108 ? 0.013 -3.234 -5.251 1.00 97.50 108 THR A CA 1
ATOM 816 C C . THR A 1 108 ? 0.623 -2.428 -6.392 1.00 97.50 108 THR A C 1
ATOM 818 O O . THR A 1 108 ? -0.108 -2.036 -7.299 1.00 97.50 108 THR A O 1
ATOM 821 N N . SER A 1 109 ? 1.926 -2.141 -6.355 1.00 93.56 109 SER A N 1
ATOM 822 C CA . SER A 1 109 ? 2.629 -1.412 -7.429 1.00 93.56 109 SER A CA 1
ATOM 823 C C . SER A 1 109 ? 3.233 -2.294 -8.520 1.00 93.56 109 SER A C 1
ATOM 825 O O . SER A 1 109 ? 3.738 -1.745 -9.492 1.00 93.56 109 SER A O 1
ATOM 827 N N . GLY A 1 110 ? 3.140 -3.620 -8.386 1.00 87.31 110 GLY A N 1
ATOM 828 C CA . GLY A 1 110 ? 3.741 -4.531 -9.355 1.00 87.31 110 GLY A CA 1
ATOM 829 C C . GLY A 1 110 ? 3.601 -6.004 -8.979 1.00 87.31 110 GLY A C 1
ATOM 830 O O . GLY A 1 110 ? 3.246 -6.852 -9.798 1.00 87.31 110 GLY A O 1
ATOM 831 N N . THR A 1 111 ? 3.807 -6.331 -7.708 1.00 91.75 111 THR A N 1
ATOM 832 C CA . THR A 1 111 ? 3.878 -7.727 -7.251 1.00 91.75 111 THR A CA 1
ATOM 833 C C . THR A 1 111 ? 2.582 -8.175 -6.583 1.00 91.75 111 THR A C 1
ATOM 835 O O . THR A 1 111 ? 1.726 -7.367 -6.215 1.00 91.75 111 THR A O 1
ATOM 838 N N . ARG A 1 112 ? 2.383 -9.487 -6.445 1.00 95.25 112 ARG A N 1
ATOM 839 C CA . ARG A 1 112 ? 1.196 -10.093 -5.811 1.00 95.25 112 ARG A CA 1
ATOM 840 C C . ARG A 1 112 ? 1.335 -10.199 -4.292 1.00 95.25 112 ARG A C 1
ATOM 842 O O . ARG A 1 112 ? 0.952 -11.208 -3.704 1.00 95.25 112 ARG A O 1
ATOM 849 N N . ILE A 1 113 ? 1.868 -9.157 -3.655 1.00 97.44 113 ILE A N 1
ATOM 850 C CA . ILE A 1 113 ? 1.876 -9.048 -2.193 1.00 97.44 113 ILE A CA 1
ATOM 851 C C . ILE A 1 113 ? 0.430 -9.104 -1.696 1.00 97.44 113 ILE A C 1
ATOM 853 O O . ILE A 1 113 ? -0.439 -8.394 -2.205 1.00 97.44 113 ILE A O 1
ATOM 857 N N . ALA A 1 114 ? 0.179 -9.934 -0.689 1.00 97.81 114 ALA A N 1
ATOM 858 C CA . ALA A 1 114 ? -1.145 -10.135 -0.115 1.00 97.81 114 ALA A CA 1
ATOM 859 C C . ALA A 1 114 ? -1.192 -9.575 1.318 1.00 97.81 114 ALA A C 1
ATOM 861 O O . ALA A 1 114 ? -0.863 -10.307 2.253 1.00 97.81 114 ALA A O 1
ATOM 862 N N . PRO A 1 115 ? -1.558 -8.292 1.509 1.00 98.44 115 PRO A N 1
ATOM 863 C CA . PRO A 1 115 ? -1.643 -7.664 2.819 1.00 98.44 115 PRO A CA 1
ATOM 864 C C . PRO A 1 115 ? -2.996 -7.914 3.494 1.00 98.44 115 PRO A C 1
ATOM 866 O O . PRO A 1 115 ? -4.047 -7.912 2.848 1.00 98.44 115 PRO A O 1
ATOM 869 N N . ARG A 1 116 ? -2.988 -8.040 4.817 1.00 98.38 116 ARG A N 1
ATOM 870 C CA . ARG A 1 116 ? -4.167 -8.056 5.683 1.00 98.38 116 ARG A CA 1
ATOM 871 C C . ARG A 1 116 ? -3.944 -7.110 6.854 1.00 98.38 116 ARG A C 1
ATOM 873 O O . ARG A 1 116 ? -2.867 -7.073 7.445 1.00 98.38 116 ARG A O 1
ATOM 880 N N . PHE A 1 117 ? -4.966 -6.328 7.173 1.00 98.81 117 PHE A N 1
ATOM 881 C CA . PHE A 1 117 ? -4.871 -5.297 8.194 1.00 98.81 117 PHE A CA 1
ATOM 882 C C . PHE A 1 117 ? -6.159 -5.224 9.001 1.00 98.81 117 PHE A C 1
ATOM 884 O O . PHE A 1 117 ? -7.250 -5.156 8.430 1.00 98.81 117 PHE A O 1
ATOM 891 N N . PHE A 1 118 ? -6.009 -5.247 10.322 1.00 98.69 118 PHE A N 1
ATOM 892 C CA . PHE A 1 118 ? -7.114 -5.200 11.265 1.00 98.69 118 PHE A CA 1
ATOM 893 C C . PHE A 1 118 ? -6.778 -4.305 12.459 1.00 98.69 118 PHE A C 1
ATOM 895 O O . PHE A 1 118 ? -5.618 -4.188 12.848 1.00 98.69 118 PHE A O 1
ATOM 902 N N . ALA A 1 119 ? -7.803 -3.751 13.099 1.00 98.06 119 ALA A N 1
ATOM 903 C CA . ALA A 1 119 ? -7.707 -3.083 14.393 1.00 98.06 119 ALA A CA 1
ATOM 904 C C . ALA A 1 119 ? -8.656 -3.765 15.386 1.00 98.06 119 ALA A C 1
ATOM 906 O O . ALA A 1 119 ? -9.834 -3.944 15.086 1.00 98.06 119 ALA A O 1
ATOM 907 N N . GLY A 1 120 ? -8.160 -4.185 16.545 1.00 96.00 120 GLY A N 1
ATOM 908 C CA . GLY A 1 120 ? -8.929 -5.003 17.482 1.00 96.00 120 GLY A CA 1
ATOM 909 C C . GLY A 1 120 ? -8.188 -5.269 18.784 1.00 96.00 120 GLY A C 1
ATOM 910 O O . GLY A 1 120 ? -7.249 -4.560 19.133 1.00 96.00 120 GLY A O 1
ATOM 911 N N . ARG A 1 121 ? -8.618 -6.287 19.526 1.00 94.44 121 ARG A N 1
ATOM 912 C CA . ARG A 1 121 ? -7.916 -6.758 20.728 1.00 94.44 121 ARG A CA 1
ATOM 913 C C . ARG A 1 121 ? -7.408 -8.161 20.446 1.00 94.44 121 ARG A C 1
ATOM 915 O O . ARG A 1 121 ? -8.208 -9.060 20.214 1.00 94.44 121 ARG A O 1
ATOM 922 N N . TYR A 1 122 ? -6.091 -8.311 20.440 1.00 95.56 122 TYR A N 1
ATOM 923 C CA . TYR A 1 122 ? -5.417 -9.555 20.086 1.00 95.56 122 TYR A CA 1
ATOM 924 C C . TYR A 1 122 ? -4.344 -9.874 21.110 1.00 95.56 122 TYR A C 1
ATOM 926 O O . TYR A 1 122 ? -3.708 -8.953 21.633 1.00 95.56 122 TYR A O 1
ATOM 934 N N . ASP A 1 123 ? -4.124 -11.166 21.319 1.00 94.38 123 ASP A N 1
ATOM 935 C CA . ASP A 1 123 ? -2.978 -11.668 22.062 1.00 94.38 123 ASP A CA 1
ATOM 936 C C . ASP A 1 123 ? -1.679 -11.374 21.301 1.00 94.38 123 ASP A C 1
ATOM 938 O O . ASP A 1 123 ? -1.639 -11.379 20.067 1.00 94.38 123 ASP A O 1
ATOM 942 N N . GLU A 1 124 ? -0.592 -11.143 22.039 1.00 92.31 124 GLU A N 1
ATOM 943 C CA . GLU A 1 124 ? 0.718 -10.812 21.460 1.00 92.31 124 GLU A CA 1
ATOM 944 C C . GLU A 1 124 ? 1.249 -11.920 20.533 1.00 92.31 124 GLU A C 1
ATOM 946 O O . GLU A 1 124 ? 1.946 -11.635 19.560 1.00 92.31 124 GLU A O 1
ATOM 951 N N . ASN A 1 125 ? 0.873 -13.178 20.786 1.00 95.12 125 ASN A N 1
ATOM 952 C CA . ASN A 1 125 ? 1.301 -14.343 20.011 1.00 9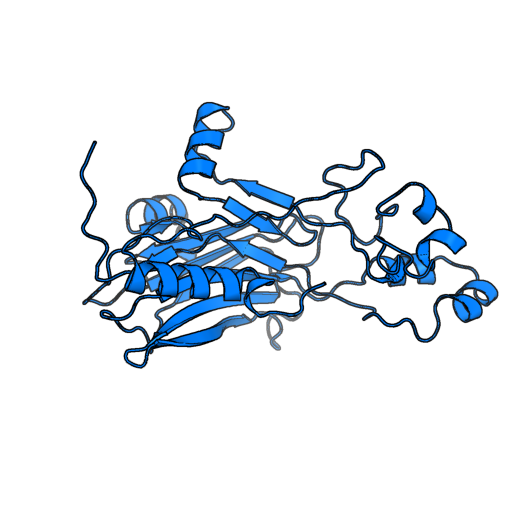5.12 125 ASN A CA 1
ATOM 953 C C . ASN A 1 125 ? 0.334 -14.740 18.879 1.00 95.12 125 ASN A C 1
ATOM 955 O O . ASN A 1 125 ? 0.527 -15.792 18.270 1.00 95.12 125 ASN A O 1
ATOM 959 N N . ILE A 1 126 ? -0.687 -13.934 18.552 1.00 96.94 126 ILE A N 1
ATOM 960 C CA . ILE A 1 126 ? -1.685 -14.276 17.516 1.00 96.94 126 ILE A CA 1
ATOM 961 C C . ILE A 1 126 ? -1.047 -14.672 16.172 1.00 96.94 126 ILE A C 1
ATOM 963 O O . ILE A 1 126 ? -1.552 -15.545 15.477 1.00 96.94 126 ILE A O 1
ATOM 967 N N . CYS A 1 127 ? 0.100 -14.090 15.816 1.00 94.88 127 CYS A N 1
ATOM 968 C CA . CYS A 1 127 ? 0.817 -14.390 14.574 1.00 94.88 127 CYS A CA 1
ATOM 969 C C . CYS A 1 127 ? 1.314 -15.845 14.458 1.00 94.88 127 CYS A C 1
ATOM 971 O O . CYS A 1 127 ? 1.528 -16.329 13.337 1.00 94.88 127 CYS A O 1
ATOM 973 N N . GLU A 1 128 ? 1.494 -16.518 15.596 1.00 95.19 128 GLU A N 1
ATOM 974 C CA . GLU A 1 128 ? 1.958 -17.904 15.721 1.00 95.19 128 GLU A CA 1
ATOM 975 C C . GLU A 1 128 ? 0.796 -18.909 15.707 1.00 95.19 128 GLU A C 1
ATOM 977 O O . GLU A 1 128 ? 1.016 -20.100 15.485 1.00 95.19 128 GLU A O 1
ATOM 982 N N . GLN A 1 129 ? -0.438 -18.434 15.897 1.00 95.38 129 GLN A N 1
ATOM 983 C CA . GLN A 1 129 ? -1.633 -19.272 15.935 1.00 95.38 129 GLN A CA 1
ATOM 984 C C . GLN A 1 129 ? -2.045 -19.713 14.525 1.00 95.38 129 GLN A C 1
ATOM 986 O O . GLN A 1 129 ? -1.958 -18.955 13.553 1.00 95.38 129 GLN A O 1
ATOM 991 N N . SER A 1 130 ? -2.516 -20.952 14.388 1.00 95.12 130 SER A N 1
ATOM 992 C CA . SER A 1 130 ? -2.959 -21.497 13.097 1.00 95.12 130 SER A CA 1
ATOM 993 C C . SER A 1 130 ? -4.295 -20.907 12.632 1.00 95.12 130 SER A C 1
ATOM 995 O O . SER A 1 130 ? -4.507 -20.746 11.431 1.00 95.12 130 SER A O 1
ATOM 997 N N . ASP A 1 131 ? -5.161 -20.539 13.572 1.00 96.62 131 ASP A N 1
ATOM 998 C CA . ASP A 1 131 ? -6.487 -19.939 13.392 1.00 96.62 131 ASP A CA 1
ATOM 999 C C . ASP A 1 131 ? -6.468 -18.400 13.503 1.00 96.62 131 ASP A C 1
ATOM 1001 O O . ASP A 1 131 ? -7.517 -17.764 13.611 1.00 96.62 131 ASP A O 1
ATOM 1005 N N . TRP A 1 132 ? -5.284 -17.776 13.424 1.00 96.50 132 TRP A N 1
ATOM 1006 C CA . TRP A 1 132 ? -5.093 -16.327 13.590 1.00 96.50 132 TRP A CA 1
ATOM 1007 C C . TRP A 1 132 ? -6.059 -15.472 12.759 1.00 96.50 132 TRP A C 1
ATOM 1009 O O . TRP A 1 132 ? -6.475 -14.402 13.196 1.00 96.50 132 TRP A O 1
ATOM 1019 N N . LEU A 1 133 ? -6.413 -15.925 11.550 1.00 96.25 133 LEU A N 1
ATOM 1020 C CA . LEU A 1 133 ? -7.285 -15.182 10.645 1.00 96.25 133 LEU A CA 1
ATOM 1021 C C . LEU A 1 133 ? -8.741 -15.198 11.119 1.00 96.25 133 LEU A C 1
ATOM 1023 O O . LEU A 1 133 ? -9.419 -14.176 11.035 1.00 96.25 133 LEU A O 1
ATOM 1027 N N . GLU A 1 134 ? -9.215 -16.337 11.623 1.00 97.25 134 GLU A N 1
ATOM 1028 C CA . GLU A 1 134 ? -10.556 -16.449 12.202 1.00 97.25 134 GLU A CA 1
ATOM 1029 C C . GLU A 1 134 ? -10.660 -15.557 13.440 1.00 97.25 134 GLU A C 1
ATOM 1031 O O . GLU A 1 134 ? -11.598 -14.767 13.556 1.00 97.25 134 GLU A O 1
ATOM 1036 N N . GLN A 1 135 ? -9.636 -15.585 14.299 1.00 97.75 135 GLN A N 1
ATOM 1037 C CA . GLN A 1 135 ? -9.541 -14.696 15.456 1.00 97.75 135 GLN A CA 1
ATOM 1038 C C . GLN A 1 135 ? -9.495 -13.213 15.053 1.00 97.75 135 GLN A C 1
ATOM 1040 O O . GLN A 1 135 ? -10.147 -12.385 15.690 1.00 97.75 135 GLN A O 1
ATOM 1045 N N . ALA A 1 136 ? -8.766 -12.867 13.985 1.00 97.56 136 ALA A N 1
ATOM 1046 C CA . ALA A 1 136 ? -8.666 -11.498 13.482 1.00 97.56 136 ALA A CA 1
ATOM 1047 C C . ALA A 1 136 ? -10.027 -10.936 13.045 1.00 97.56 136 ALA A C 1
ATOM 1049 O O . ALA A 1 136 ? -10.372 -9.811 13.400 1.00 97.56 136 ALA A O 1
ATOM 1050 N N . TYR A 1 137 ? -10.822 -11.723 12.313 1.00 97.19 137 TYR A N 1
ATOM 1051 C CA . TYR A 1 137 ? -12.173 -11.313 11.917 1.00 97.19 137 TYR A CA 1
ATOM 1052 C C . TYR A 1 137 ? -13.165 -11.322 13.084 1.00 97.19 137 TYR A C 1
ATOM 1054 O O . TYR A 1 137 ? -14.046 -10.467 13.125 1.00 97.19 137 TYR A O 1
ATOM 1062 N N . ALA A 1 138 ? -13.044 -12.262 14.025 1.00 96.62 138 ALA A N 1
ATOM 1063 C CA . ALA A 1 138 ? -13.953 -12.355 15.167 1.00 96.62 138 ALA A CA 1
ATOM 1064 C C . ALA A 1 138 ? -13.762 -11.207 16.173 1.00 96.62 138 ALA A C 1
ATOM 1066 O O . ALA A 1 138 ? -14.736 -10.702 16.729 1.00 96.62 138 ALA A O 1
ATOM 1067 N N . ASN A 1 139 ? -12.513 -10.782 16.392 1.00 95.31 139 ASN A N 1
ATOM 1068 C CA . ASN A 1 139 ? -12.139 -9.843 17.457 1.00 95.31 139 ASN A CA 1
ATOM 1069 C C . ASN A 1 139 ? -11.705 -8.461 16.936 1.00 95.31 139 ASN A C 1
ATOM 1071 O O . ASN A 1 139 ? -11.165 -7.643 17.691 1.00 95.31 139 ASN A O 1
ATOM 1075 N N . GLY A 1 140 ? -11.919 -8.202 15.645 1.00 95.56 140 GLY A N 1
ATOM 1076 C CA . GLY A 1 140 ? -11.312 -7.091 14.932 1.00 95.56 140 GLY A CA 1
ATOM 1077 C C . GLY A 1 140 ? -12.200 -6.400 13.914 1.00 95.56 140 GLY A C 1
ATOM 1078 O O . GLY A 1 140 ? -13.182 -6.935 13.414 1.00 95.56 140 GLY A O 1
ATOM 1079 N N . THR A 1 141 ? -11.798 -5.183 13.571 1.00 97.56 141 THR A N 1
ATOM 1080 C CA . THR A 1 141 ? -12.313 -4.417 12.438 1.00 97.56 141 THR A CA 1
ATOM 1081 C C . THR A 1 141 ? -11.322 -4.528 11.280 1.00 97.56 141 THR A C 1
ATOM 1083 O O . THR A 1 141 ? -10.169 -4.129 11.455 1.00 97.56 141 THR A O 1
ATOM 1086 N N . PRO A 1 142 ? -11.717 -5.069 10.113 1.00 97.94 142 PRO A N 1
ATOM 1087 C CA . PRO A 1 142 ? -10.831 -5.190 8.961 1.00 97.94 142 PRO A CA 1
ATOM 1088 C C . PRO A 1 142 ? -10.640 -3.853 8.233 1.00 97.94 142 PRO A C 1
ATOM 1090 O O . PRO A 1 142 ? -11.446 -2.927 8.346 1.00 97.94 142 PRO A O 1
ATOM 1093 N N . MET A 1 143 ? -9.583 -3.779 7.427 1.00 98.44 143 MET A N 1
ATOM 1094 C CA . MET A 1 143 ? -9.344 -2.707 6.458 1.00 98.44 143 MET A CA 1
ATOM 1095 C C . MET A 1 143 ? -10.596 -2.338 5.640 1.00 98.44 143 MET A C 1
ATOM 1097 O O . MET A 1 143 ? -11.343 -3.212 5.201 1.00 98.44 143 MET A O 1
ATOM 1101 N N . GLY A 1 144 ? -10.812 -1.037 5.416 1.00 97.06 144 GLY A N 1
ATOM 1102 C CA . GLY A 1 144 ? -11.967 -0.497 4.684 1.00 97.06 144 GLY A CA 1
ATOM 1103 C C . GLY A 1 144 ? -13.182 -0.137 5.548 1.00 97.06 144 GLY A C 1
ATOM 1104 O O . GLY A 1 144 ? -14.076 0.587 5.081 1.00 97.06 144 GLY A O 1
ATOM 1105 N N . ALA A 1 145 ? -13.209 -0.608 6.797 1.00 96.00 145 ALA A N 1
ATOM 1106 C CA . ALA A 1 145 ? -14.291 -0.379 7.746 1.00 96.00 145 ALA A CA 1
ATOM 1107 C C . ALA A 1 145 ? -14.013 0.785 8.719 1.00 96.00 145 ALA A C 1
ATOM 1109 O O . ALA A 1 145 ? -12.945 1.402 8.724 1.00 96.00 145 ALA A O 1
ATOM 1110 N N . HIS A 1 146 ? -15.020 1.085 9.538 1.00 94.31 146 HIS A N 1
ATOM 1111 C CA . HIS A 1 146 ? -14.966 2.077 10.609 1.00 94.31 146 HIS A CA 1
ATOM 1112 C C . HIS A 1 146 ? -14.859 1.375 11.958 1.00 94.31 146 HIS A C 1
ATOM 1114 O O . HIS A 1 146 ? -15.651 0.481 12.253 1.00 94.31 146 HIS A O 1
ATOM 1120 N N . LEU A 1 147 ? -13.916 1.816 12.782 1.00 92.06 147 LEU A N 1
ATOM 1121 C CA . LEU A 1 147 ? -13.796 1.430 14.180 1.00 92.06 147 LEU A CA 1
ATOM 1122 C C . LEU A 1 147 ? -14.137 2.660 15.034 1.00 92.06 147 LEU A C 1
ATOM 1124 O O . LEU A 1 147 ? -13.422 3.663 14.961 1.00 92.06 147 LEU A O 1
ATOM 1128 N N . PRO A 1 148 ? -15.211 2.623 15.850 1.00 86.31 148 PRO A N 1
ATOM 1129 C CA . PRO A 1 148 ? -15.463 3.680 16.822 1.00 86.31 148 PRO A CA 1
ATOM 1130 C C . PRO A 1 148 ? -14.223 3.923 17.688 1.00 86.31 148 PRO A C 1
ATOM 1132 O O . PRO A 1 148 ? -13.520 2.954 18.001 1.00 86.31 148 PRO A O 1
ATOM 1135 N N . PRO A 1 149 ? -13.934 5.164 18.106 1.00 83.88 149 PRO A N 1
ATOM 1136 C CA . PRO A 1 149 ? -12.734 5.407 18.882 1.00 83.88 149 PRO A CA 1
ATOM 1137 C C . PRO A 1 149 ? -12.691 4.607 20.177 1.00 83.88 149 PRO A C 1
ATOM 1139 O O . PRO A 1 149 ? -13.696 4.439 20.873 1.00 83.88 149 PRO A O 1
ATOM 1142 N N . GLN A 1 150 ? -11.509 4.084 20.481 1.00 90.00 150 GLN A N 1
ATOM 1143 C CA . GLN A 1 150 ? -11.309 3.157 21.583 1.00 90.00 150 GLN A CA 1
ATOM 1144 C C . GLN A 1 150 ? -10.768 3.909 22.797 1.00 90.00 150 GLN A C 1
ATOM 1146 O O . GLN A 1 150 ? -9.666 4.436 22.774 1.00 90.00 150 GLN A O 1
ATOM 1151 N N . GLN A 1 151 ? -11.530 3.936 23.889 1.00 87.00 151 GLN A N 1
ATOM 1152 C CA . GLN A 1 151 ? -11.068 4.522 25.160 1.00 87.00 151 GLN A CA 1
ATOM 1153 C C . GLN A 1 151 ? -10.151 3.571 25.948 1.00 87.00 151 GLN A C 1
ATOM 1155 O O . GLN A 1 151 ? -9.470 3.969 26.886 1.00 87.00 151 GLN A O 1
ATOM 1160 N N . THR A 1 152 ? -10.159 2.291 25.583 1.00 86.88 152 THR A N 1
ATOM 1161 C CA . THR A 1 152 ? -9.323 1.240 26.169 1.00 86.88 152 THR A CA 1
ATOM 1162 C C . THR A 1 152 ? -8.238 0.829 25.186 1.00 86.88 152 THR A C 1
ATOM 1164 O O . THR A 1 152 ? -8.427 0.994 23.981 1.00 86.88 152 THR A O 1
ATOM 1167 N N . SER A 1 153 ? -7.186 0.175 25.680 1.00 85.50 153 SER A N 1
ATOM 1168 C CA . SER A 1 153 ? -6.144 -0.401 24.825 1.00 85.50 153 SER A CA 1
ATOM 1169 C C . SER A 1 153 ? -6.721 -1.276 23.701 1.00 85.50 153 SER A C 1
ATOM 1171 O O . SER A 1 153 ? -7.660 -2.058 23.911 1.00 85.50 153 SER A O 1
ATOM 1173 N N . PHE A 1 154 ? -6.156 -1.108 22.510 1.00 94.25 154 PHE A N 1
ATOM 1174 C CA . PHE A 1 154 ? -6.405 -1.890 21.307 1.00 94.25 154 PHE A CA 1
ATOM 1175 C C . PHE A 1 154 ? -5.102 -1.974 20.505 1.00 94.25 154 PHE A C 1
ATOM 1177 O O . PHE A 1 154 ? -4.183 -1.179 20.703 1.00 94.25 154 PHE A O 1
ATOM 1184 N N . ASN A 1 155 ? -5.044 -2.930 19.587 1.00 96.31 155 ASN A N 1
ATOM 1185 C CA . ASN A 1 155 ? -3.886 -3.203 18.759 1.00 96.31 155 ASN A CA 1
ATOM 1186 C C . ASN A 1 155 ? -4.267 -3.243 17.281 1.00 96.31 155 ASN A C 1
ATOM 1188 O O . ASN A 1 155 ? -5.373 -3.628 16.892 1.00 96.31 155 ASN A O 1
ATOM 1192 N N . PHE A 1 156 ? -3.298 -2.912 16.446 1.00 98.19 156 PHE A N 1
ATOM 1193 C CA . PHE A 1 156 ? -3.301 -3.213 15.032 1.00 98.19 156 PHE A CA 1
ATOM 1194 C C . PHE A 1 156 ? -2.673 -4.586 14.806 1.00 98.19 156 PHE A C 1
ATOM 1196 O O . PHE A 1 156 ? -1.590 -4.859 15.315 1.00 98.19 156 PHE A O 1
ATOM 1203 N N . LEU A 1 157 ? -3.337 -5.430 14.021 1.00 98.56 157 LEU A N 1
ATOM 1204 C CA . LEU A 1 157 ? -2.764 -6.654 13.475 1.00 98.56 157 LEU A CA 1
ATOM 1205 C C . LEU A 1 157 ? -2.415 -6.398 12.012 1.00 98.56 157 LEU A C 1
ATOM 1207 O O . LEU A 1 157 ? -3.292 -6.108 11.192 1.00 98.56 157 LEU A O 1
ATOM 1211 N N . LEU A 1 158 ? -1.128 -6.491 11.702 1.00 98.50 158 LEU A N 1
ATOM 1212 C CA . LEU A 1 158 ? -0.577 -6.282 10.373 1.00 98.50 158 LEU A CA 1
ATOM 1213 C C . LEU A 1 158 ? -0.003 -7.607 9.886 1.00 98.50 158 LEU A C 1
ATOM 1215 O O . LEU A 1 158 ? 0.870 -8.170 10.540 1.00 98.50 158 LEU A O 1
ATOM 1219 N N . GLU A 1 159 ? -0.463 -8.097 8.741 1.00 97.94 159 GLU A N 1
ATOM 1220 C CA . GLU A 1 159 ? 0.072 -9.305 8.116 1.00 97.94 159 GLU A CA 1
ATOM 1221 C C . GLU A 1 159 ? 0.260 -9.083 6.620 1.00 97.94 159 GLU A C 1
ATOM 1223 O O . GLU A 1 159 ? -0.494 -8.349 5.980 1.00 97.94 159 GLU A O 1
ATOM 1228 N N . ALA A 1 160 ? 1.295 -9.689 6.056 1.00 98.12 160 ALA A N 1
ATOM 1229 C CA . ALA A 1 160 ? 1.483 -9.715 4.621 1.00 98.12 160 ALA A CA 1
ATOM 1230 C C . ALA A 1 160 ? 2.247 -10.957 4.187 1.00 98.12 160 ALA A C 1
ATOM 1232 O O . ALA A 1 160 ? 3.195 -11.384 4.854 1.00 98.12 160 ALA A O 1
ATOM 1233 N N . LYS A 1 161 ? 1.881 -11.474 3.014 1.00 96.88 161 LYS A N 1
ATOM 1234 C CA . LYS A 1 161 ? 2.631 -12.514 2.306 1.00 96.88 161 LYS A CA 1
ATOM 1235 C C . LYS A 1 161 ? 3.293 -11.930 1.064 1.00 96.88 161 LYS A C 1
ATOM 1237 O O . LYS A 1 161 ? 2.664 -11.142 0.355 1.00 96.88 161 LYS A O 1
ATOM 1242 N N . ALA A 1 162 ? 4.546 -12.309 0.825 1.00 96.44 162 ALA A N 1
ATOM 1243 C CA . ALA A 1 162 ? 5.276 -11.954 -0.389 1.00 96.44 162 ALA A CA 1
ATOM 1244 C C . ALA A 1 162 ? 4.624 -12.584 -1.627 1.00 96.44 162 ALA A C 1
ATOM 1246 O O . ALA A 1 162 ? 3.947 -13.611 -1.527 1.00 96.44 162 ALA A O 1
ATOM 1247 N N . ASP A 1 163 ? 4.889 -12.004 -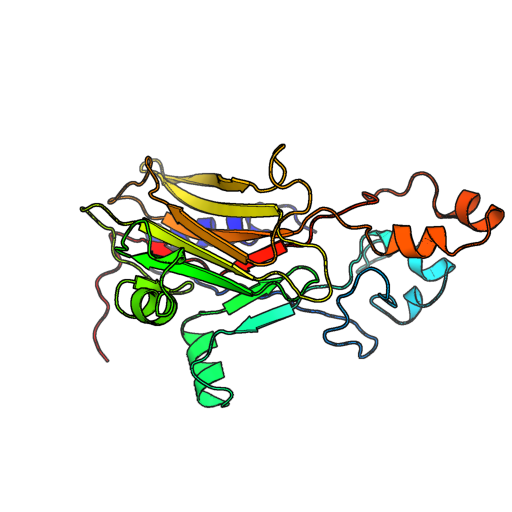2.796 1.00 94.94 163 ASP A N 1
ATOM 1248 C CA . ASP A 1 163 ? 4.671 -12.705 -4.058 1.00 94.94 163 ASP A CA 1
ATOM 1249 C C . ASP A 1 163 ? 5.688 -13.861 -4.159 1.00 94.94 163 ASP A C 1
ATOM 1251 O O . ASP A 1 163 ? 6.892 -13.596 -4.134 1.00 94.94 163 ASP A O 1
ATOM 1255 N N . PRO A 1 164 ? 5.258 -15.132 -4.296 1.00 91.25 164 PRO A N 1
ATOM 1256 C CA . PRO A 1 164 ? 6.173 -16.269 -4.434 1.00 91.25 164 PRO A CA 1
ATOM 1257 C C . PRO A 1 164 ? 7.118 -16.173 -5.640 1.00 91.25 164 PRO A C 1
ATOM 1259 O O . PRO A 1 164 ? 8.105 -16.902 -5.701 1.00 91.25 164 PRO A O 1
ATOM 1262 N N . MET A 1 165 ? 6.791 -15.315 -6.610 1.00 90.50 165 MET A N 1
ATOM 1263 C CA . MET A 1 165 ? 7.560 -15.093 -7.831 1.00 90.50 165 MET A CA 1
ATOM 1264 C C . MET A 1 165 ? 8.390 -13.799 -7.801 1.00 90.50 165 MET A C 1
ATOM 1266 O O . MET A 1 165 ? 9.041 -13.498 -8.801 1.00 90.50 165 MET A O 1
ATOM 1270 N N . SER A 1 166 ? 8.378 -13.039 -6.698 1.00 92.50 166 SER A N 1
ATOM 1271 C CA . SER A 1 166 ? 9.137 -11.785 -6.552 1.00 92.50 166 SER A CA 1
ATOM 1272 C C . SER A 1 166 ? 10.123 -11.829 -5.379 1.00 92.50 166 SER A C 1
ATOM 1274 O O . SER A 1 166 ? 10.495 -12.897 -4.888 1.00 92.50 166 SER A O 1
ATOM 1276 N N . LYS A 1 167 ? 10.626 -10.660 -4.969 1.00 92.88 167 LYS A N 1
ATOM 1277 C CA . LYS A 1 167 ? 11.528 -10.520 -3.833 1.00 92.88 167 LYS A CA 1
ATOM 1278 C C . LYS A 1 167 ? 10.780 -10.701 -2.501 1.00 92.88 167 LYS A C 1
ATOM 1280 O O . LYS A 1 1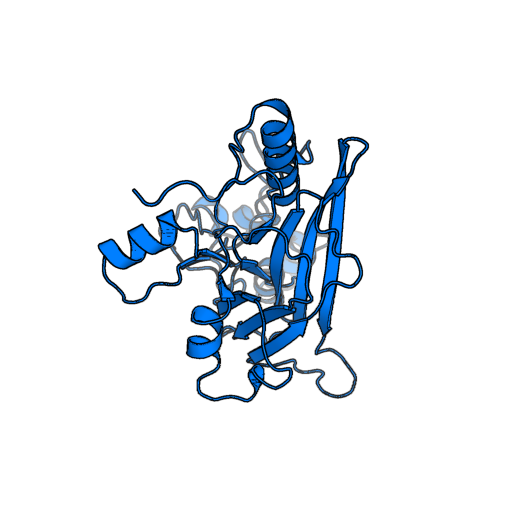67 ? 9.580 -10.443 -2.418 1.00 92.88 167 LYS A O 1
ATOM 1285 N N . PRO A 1 168 ? 11.477 -11.130 -1.436 1.00 94.38 168 PRO A N 1
ATOM 1286 C CA . PRO A 1 168 ? 10.884 -11.223 -0.106 1.00 94.38 168 PRO A CA 1
ATOM 1287 C C . PRO A 1 168 ? 10.483 -9.856 0.467 1.00 94.38 168 PRO A C 1
ATOM 1289 O O . PRO A 1 168 ? 10.920 -8.801 -0.000 1.00 94.38 168 PRO A O 1
ATOM 1292 N N . LEU A 1 169 ? 9.670 -9.867 1.526 1.00 94.94 169 LEU A N 1
ATOM 1293 C CA . LEU A 1 169 ? 9.239 -8.645 2.202 1.00 94.94 169 LEU A CA 1
ATOM 1294 C C . LEU A 1 169 ? 10.354 -8.037 3.059 1.00 94.94 169 LEU A C 1
ATOM 1296 O O . LEU A 1 169 ? 11.048 -8.733 3.809 1.00 94.94 169 LEU A O 1
ATOM 1300 N N . GLU A 1 170 ? 10.445 -6.710 3.005 1.00 93.69 170 GLU A N 1
ATOM 1301 C CA . GLU A 1 170 ? 11.381 -5.897 3.774 1.00 93.69 170 GLU A CA 1
ATOM 1302 C C . GLU A 1 170 ? 10.729 -5.309 5.032 1.00 93.69 170 GLU A C 1
ATOM 1304 O O . GLU A 1 170 ? 11.286 -5.397 6.128 1.00 93.69 170 GLU A O 1
ATOM 1309 N N . ARG A 1 171 ? 9.556 -4.675 4.882 1.00 95.19 171 ARG A N 1
ATOM 1310 C CA . ARG A 1 171 ? 8.926 -3.900 5.962 1.00 95.19 171 ARG A CA 1
ATOM 1311 C C . ARG A 1 171 ? 7.407 -3.972 5.985 1.00 95.19 171 ARG A C 1
ATOM 1313 O O . ARG A 1 171 ? 6.751 -4.012 4.943 1.00 95.19 171 ARG A O 1
ATOM 1320 N N . LEU A 1 172 ? 6.867 -3.872 7.200 1.00 97.62 172 LEU A N 1
ATOM 1321 C CA . LEU A 1 172 ? 5.486 -3.464 7.458 1.00 97.62 172 LEU A CA 1
ATOM 1322 C C . LEU A 1 172 ? 5.491 -2.056 8.043 1.00 97.62 172 LEU A C 1
ATOM 1324 O O . LEU A 1 172 ? 6.174 -1.793 9.035 1.00 97.62 172 LEU A O 1
ATOM 1328 N N . GLN A 1 173 ? 4.714 -1.164 7.440 1.00 98.44 173 GLN A N 1
ATOM 1329 C CA . GLN A 1 173 ? 4.583 0.218 7.877 1.00 98.44 173 GLN A CA 1
ATOM 1330 C C . GLN A 1 173 ? 3.125 0.551 8.148 1.00 98.44 173 GLN A C 1
ATOM 1332 O O . GLN A 1 173 ? 2.255 0.328 7.305 1.00 98.44 173 GLN A O 1
ATOM 1337 N N . LEU A 1 174 ? 2.868 1.141 9.305 1.00 98.50 174 LEU A N 1
ATOM 1338 C CA . LEU A 1 174 ? 1.573 1.707 9.632 1.00 98.50 174 LEU A CA 1
ATOM 1339 C C . LEU A 1 174 ? 1.573 3.178 9.221 1.00 98.50 174 LEU A C 1
ATOM 1341 O O . LEU A 1 174 ? 2.413 3.958 9.669 1.00 98.50 174 LEU A O 1
ATOM 1345 N N . VAL A 1 175 ? 0.648 3.568 8.349 1.00 98.50 175 VAL A N 1
ATOM 1346 C CA . VAL A 1 175 ? 0.488 4.965 7.945 1.00 98.50 175 VAL A CA 1
ATOM 1347 C C . VAL A 1 175 ? -0.727 5.549 8.638 1.00 98.50 175 VAL A C 1
ATOM 1349 O O . VAL A 1 175 ? -1.851 5.120 8.388 1.00 98.50 175 VAL A O 1
ATOM 1352 N N . LYS A 1 176 ? -0.481 6.554 9.473 1.00 97.75 176 LYS A N 1
ATOM 1353 C CA . LYS A 1 176 ? -1.477 7.293 10.246 1.00 97.75 176 LYS A CA 1
ATOM 1354 C C . LYS A 1 176 ? -1.725 8.651 9.600 1.00 97.75 176 LYS A C 1
ATOM 1356 O O . LYS A 1 176 ? -0.778 9.329 9.196 1.00 97.75 176 LYS A O 1
ATOM 1361 N N . GLY A 1 177 ? -2.981 9.066 9.519 1.00 97.06 177 GLY A N 1
ATOM 1362 C CA . GLY A 1 177 ? -3.364 10.446 9.226 1.00 97.06 177 GLY A CA 1
ATOM 1363 C C . GLY A 1 177 ? -4.414 10.923 10.215 1.00 97.06 177 GLY A C 1
ATOM 1364 O O . GLY A 1 177 ? -5.262 10.135 10.621 1.00 97.06 177 GLY A O 1
ATOM 1365 N N . TRP A 1 178 ? -4.340 12.185 10.629 1.00 96.00 178 TRP A N 1
ATOM 1366 C CA . TRP A 1 178 ? -5.287 12.765 11.581 1.00 96.00 178 TRP A CA 1
ATOM 1367 C C . TRP A 1 178 ? -5.455 14.267 11.365 1.00 96.00 178 TRP A C 1
ATOM 1369 O O . TRP A 1 178 ? -4.635 14.913 10.703 1.00 96.00 178 TRP A O 1
ATOM 1379 N N . ILE A 1 179 ? -6.531 14.812 11.926 1.00 94.12 179 ILE A N 1
ATOM 1380 C CA . ILE A 1 179 ? -6.772 16.254 11.998 1.00 94.12 179 ILE A CA 1
ATOM 1381 C C . ILE A 1 179 ? -6.809 16.645 13.467 1.00 94.12 179 ILE A C 1
ATOM 1383 O O . ILE A 1 179 ? -7.615 16.105 14.216 1.00 94.12 179 ILE A O 1
ATOM 1387 N N . ASP A 1 180 ? -5.930 17.552 13.884 1.00 91.06 180 ASP A N 1
ATOM 1388 C CA . ASP A 1 180 ? -5.876 17.994 15.278 1.00 91.06 180 ASP A CA 1
ATOM 1389 C C . ASP A 1 180 ? -6.999 18.987 15.642 1.00 91.06 180 ASP A C 1
ATOM 1391 O O . ASP A 1 180 ? -7.791 19.428 14.803 1.00 91.06 180 ASP A O 1
ATOM 1395 N N . GLU A 1 181 ? -7.061 19.367 16.921 1.00 87.69 181 GLU A N 1
ATOM 1396 C CA . GLU A 1 181 ? -8.043 20.334 17.431 1.00 87.69 181 GLU A CA 1
ATOM 1397 C C . GLU A 1 181 ? -7.939 21.711 16.748 1.00 87.69 181 GLU A C 1
ATOM 1399 O O . GLU A 1 181 ? -8.942 22.414 16.607 1.00 87.69 181 GLU A O 1
ATOM 1404 N N . ALA A 1 182 ? -6.747 22.076 16.260 1.00 91.25 182 ALA A N 1
ATOM 1405 C CA . ALA A 1 182 ? -6.484 23.304 15.512 1.00 91.25 182 ALA A CA 1
ATOM 1406 C C . ALA A 1 182 ? -6.823 23.190 14.010 1.00 91.25 182 ALA A C 1
ATOM 1408 O O . ALA A 1 182 ? -6.548 24.119 13.247 1.00 91.25 182 ALA A O 1
ATOM 1409 N N . ARG A 1 183 ? -7.447 22.083 13.577 1.00 90.19 183 ARG A N 1
ATOM 1410 C CA . ARG A 1 183 ? -7.798 21.768 12.178 1.00 90.19 183 ARG A CA 1
ATOM 1411 C C . ARG A 1 183 ? -6.591 21.622 11.252 1.00 90.19 183 ARG A C 1
ATOM 1413 O O . ARG A 1 183 ? -6.716 21.777 10.034 1.00 90.19 183 ARG A O 1
ATOM 1420 N N . GLN A 1 184 ? -5.422 21.309 11.796 1.00 93.69 184 GLN A N 1
ATOM 1421 C CA . GLN A 1 184 ? -4.242 21.018 10.998 1.00 93.69 184 GLN A CA 1
ATOM 1422 C C . GLN A 1 184 ? -4.217 19.542 10.609 1.00 93.69 184 GLN A C 1
ATOM 1424 O O . GLN A 1 184 ? -4.519 18.652 11.403 1.00 93.69 184 GLN A O 1
ATOM 1429 N N . LYS A 1 185 ? -3.869 19.293 9.346 1.00 95.19 185 LYS A N 1
ATOM 1430 C CA . LYS A 1 185 ? -3.777 17.956 8.757 1.00 95.19 185 LYS A CA 1
ATOM 1431 C C . LYS A 1 185 ? -2.385 17.393 8.994 1.00 95.19 185 LYS A C 1
ATOM 1433 O O . LYS A 1 185 ? -1.401 17.983 8.550 1.00 95.19 185 LYS A O 1
ATOM 1438 N N . HIS A 1 186 ? -2.321 16.212 9.588 1.00 96.50 186 HIS A N 1
ATOM 1439 C CA . HIS A 1 186 ? -1.074 15.537 9.922 1.00 96.50 186 HIS A CA 1
ATOM 1440 C C . HIS A 1 186 ? -1.031 14.135 9.332 1.00 96.50 186 HIS A C 1
ATOM 1442 O O . HIS A 1 186 ? -2.058 13.498 9.096 1.00 96.50 186 HIS A O 1
ATOM 1448 N N . ASN A 1 187 ? 0.179 13.646 9.077 1.00 96.31 187 ASN A N 1
ATOM 1449 C CA . ASN A 1 187 ? 0.399 12.253 8.725 1.00 96.31 187 ASN A CA 1
ATOM 1450 C C . ASN A 1 187 ? 1.762 11.771 9.203 1.00 96.31 187 ASN A C 1
ATOM 1452 O O . ASN A 1 187 ? 2.723 12.536 9.231 1.00 96.31 187 ASN A O 1
ATOM 1456 N N . GLN A 1 188 ? 1.838 10.484 9.515 1.00 97.25 188 GLN A N 1
ATOM 1457 C CA . GLN A 1 188 ? 3.049 9.826 9.975 1.00 97.25 188 GLN A CA 1
ATOM 1458 C C . GLN A 1 188 ? 3.140 8.430 9.367 1.00 97.25 188 GLN A C 1
ATOM 1460 O O . GLN A 1 188 ? 2.136 7.741 9.188 1.00 97.25 188 GLN A O 1
ATOM 1465 N N . VAL A 1 189 ? 4.362 8.022 9.043 1.00 97.81 189 VAL A N 1
ATOM 1466 C CA . VAL A 1 189 ? 4.692 6.646 8.676 1.00 97.81 189 VAL A CA 1
ATOM 1467 C C . VAL A 1 189 ? 5.471 6.050 9.838 1.00 97.81 189 VAL A C 1
ATOM 1469 O O . VAL A 1 189 ? 6.463 6.636 10.268 1.00 97.81 189 VAL A O 1
ATOM 1472 N N . ILE A 1 190 ? 5.014 4.907 10.334 1.00 97.69 190 ILE A N 1
ATOM 1473 C CA . ILE A 1 190 ? 5.610 4.188 11.456 1.00 97.69 190 ILE A CA 1
ATOM 1474 C C . ILE A 1 190 ? 6.125 2.851 10.924 1.00 97.69 190 ILE A C 1
ATOM 1476 O O . ILE A 1 190 ? 5.339 2.038 10.437 1.00 97.69 190 ILE A O 1
ATOM 1480 N N . ASP A 1 191 ? 7.434 2.622 11.007 1.00 96.62 191 ASP A N 1
ATOM 1481 C CA . ASP A 1 191 ? 8.038 1.326 10.684 1.00 96.62 191 ASP A CA 1
ATOM 1482 C C . ASP A 1 191 ? 7.765 0.365 11.851 1.00 96.62 191 ASP A C 1
ATOM 1484 O O . ASP A 1 191 ? 8.282 0.558 12.948 1.00 96.62 191 ASP A O 1
ATOM 1488 N N . VAL A 1 192 ? 6.918 -0.645 11.625 1.00 95.88 192 VAL A N 1
ATOM 1489 C CA . VAL A 1 192 ? 6.507 -1.615 12.659 1.00 95.88 192 VAL A CA 1
ATOM 1490 C C . VAL A 1 192 ? 7.435 -2.825 12.666 1.00 95.88 192 VAL A C 1
ATOM 1492 O O . VAL A 1 192 ? 7.854 -3.293 13.721 1.00 95.88 192 VAL A O 1
ATOM 1495 N N . VAL A 1 193 ? 7.770 -3.334 11.478 1.00 91.94 193 VAL A N 1
ATOM 1496 C CA . VAL A 1 193 ? 8.706 -4.451 11.300 1.00 91.94 193 VAL A CA 1
ATOM 1497 C C . VAL A 1 193 ? 9.680 -4.116 10.185 1.00 91.94 193 VAL A C 1
ATOM 1499 O O . VAL A 1 193 ? 9.243 -3.659 9.131 1.00 91.94 193 VAL A O 1
ATOM 1502 N N . THR A 1 194 ? 10.963 -4.426 10.395 1.00 87.19 194 THR A N 1
ATOM 1503 C CA . THR A 1 194 ? 12.032 -4.307 9.393 1.00 87.19 194 THR A CA 1
ATOM 1504 C C . THR A 1 194 ? 12.911 -5.555 9.408 1.00 87.19 194 THR A C 1
ATOM 1506 O O . THR A 1 194 ? 13.517 -5.878 10.433 1.00 87.19 194 THR A O 1
ATOM 1509 N N . THR A 1 195 ? 12.994 -6.258 8.275 1.00 75.88 195 THR A N 1
ATOM 1510 C CA . THR A 1 195 ? 13.745 -7.522 8.148 1.00 75.88 195 THR A CA 1
ATOM 1511 C C . THR A 1 195 ? 15.186 -7.351 7.714 1.00 75.88 195 THR A C 1
ATOM 1513 O O . THR A 1 195 ? 15.998 -8.169 8.128 1.00 75.88 195 THR A O 1
ATOM 1516 N N . ASN A 1 196 ? 15.529 -6.278 6.990 1.00 63.34 196 ASN A N 1
ATOM 1517 C CA . ASN A 1 196 ? 16.900 -5.945 6.574 1.00 63.34 196 ASN A CA 1
ATOM 1518 C C . ASN A 1 196 ? 17.779 -5.500 7.765 1.00 63.34 196 ASN A C 1
ATOM 1520 O O . ASN A 1 196 ? 18.329 -4.401 7.807 1.00 63.34 196 ASN A O 1
ATOM 1524 N N . ASN A 1 197 ? 17.892 -6.366 8.766 1.00 55.03 197 ASN A N 1
ATOM 1525 C CA . ASN A 1 197 ? 18.815 -6.296 9.882 1.00 55.03 197 ASN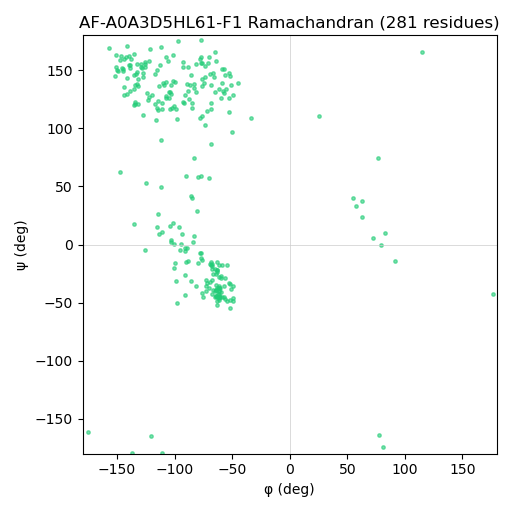 A CA 1
ATOM 1526 C C . ASN A 1 197 ? 19.839 -7.439 9.744 1.00 55.03 197 ASN A C 1
ATOM 1528 O O . ASN A 1 197 ? 19.687 -8.333 8.912 1.00 55.03 197 ASN A O 1
ATOM 1532 N N . LYS A 1 198 ? 20.899 -7.424 10.562 1.00 50.16 198 LYS A N 1
ATOM 1533 C CA . LYS A 1 198 ? 21.997 -8.411 10.490 1.00 50.16 198 LYS A CA 1
ATOM 1534 C C . LYS A 1 198 ? 21.544 -9.880 10.577 1.00 50.16 198 LYS A C 1
ATOM 1536 O O . LYS A 1 198 ? 22.323 -10.750 10.208 1.00 50.16 198 LYS A O 1
ATOM 1541 N N . ASN A 1 199 ? 20.327 -10.146 11.055 1.00 48.00 199 ASN A N 1
ATOM 1542 C CA . ASN A 1 199 ? 19.824 -11.488 11.326 1.00 48.00 199 ASN A CA 1
ATOM 1543 C C . ASN A 1 199 ? 18.913 -12.038 10.216 1.00 48.00 199 ASN A C 1
ATOM 1545 O O . ASN A 1 199 ? 18.681 -13.242 10.201 1.00 48.00 199 ASN A O 1
ATOM 1549 N N . ASN A 1 200 ? 18.401 -11.202 9.302 1.00 54.47 200 ASN A N 1
ATOM 1550 C CA . ASN A 1 200 ? 17.611 -11.672 8.158 1.00 54.47 200 ASN A CA 1
ATOM 1551 C C . ASN A 1 200 ? 17.783 -10.800 6.891 1.00 54.47 200 ASN A C 1
ATOM 1553 O O . ASN A 1 200 ? 16.820 -10.209 6.399 1.00 54.47 200 ASN A O 1
ATOM 1557 N N . PRO A 1 201 ? 19.006 -10.711 6.336 1.00 55.28 201 PRO A N 1
ATOM 1558 C CA . PRO A 1 201 ? 19.301 -9.845 5.192 1.00 55.28 201 PRO A CA 1
ATOM 1559 C C . PRO A 1 201 ? 18.542 -10.223 3.906 1.00 55.28 201 PRO A C 1
ATOM 1561 O O . PRO A 1 201 ? 18.487 -9.418 2.979 1.00 55.28 201 PRO A O 1
ATOM 1564 N N . GLU A 1 202 ? 17.958 -11.422 3.835 1.00 61.19 202 GLU A N 1
ATOM 1565 C CA . GLU A 1 202 ? 17.203 -11.912 2.673 1.00 61.19 202 GLU A CA 1
ATOM 1566 C C . GLU A 1 202 ? 15.699 -11.599 2.745 1.00 61.19 202 GLU A C 1
ATOM 1568 O O . GLU A 1 202 ? 14.989 -11.821 1.772 1.00 61.19 202 GLU A O 1
ATOM 1573 N N . GLY A 1 203 ? 15.198 -11.042 3.854 1.00 66.38 203 GLY A N 1
ATOM 1574 C CA . GLY A 1 203 ? 13.775 -10.754 4.035 1.00 66.38 203 GLY A CA 1
ATOM 1575 C C . GLY A 1 203 ? 12.948 -12.000 4.375 1.00 66.38 203 GLY A C 1
ATOM 1576 O O . GLY A 1 203 ? 13.465 -13.015 4.835 1.00 66.38 203 GLY A O 1
ATOM 1577 N N . THR A 1 204 ? 11.622 -11.933 4.241 1.00 81.88 204 THR A N 1
ATOM 1578 C CA . THR A 1 204 ? 10.748 -13.084 4.548 1.00 81.88 204 THR A CA 1
ATOM 1579 C C . THR A 1 204 ? 9.532 -13.158 3.635 1.00 81.88 204 THR A C 1
ATOM 1581 O O . THR A 1 204 ? 9.013 -12.142 3.176 1.00 81.88 204 THR A O 1
ATOM 1584 N N . ASN A 1 205 ? 9.033 -14.375 3.416 1.00 91.00 205 ASN A N 1
ATOM 1585 C CA . ASN A 1 205 ? 7.819 -14.621 2.638 1.00 91.00 205 ASN A CA 1
ATOM 1586 C C . ASN A 1 205 ? 6.531 -14.291 3.408 1.00 91.00 205 ASN A C 1
ATOM 1588 O O . ASN A 1 205 ? 5.463 -14.215 2.802 1.00 91.00 205 ASN A O 1
ATOM 1592 N N . ARG A 1 206 ? 6.613 -14.100 4.730 1.00 93.88 206 ARG A N 1
ATOM 1593 C CA . ARG A 1 206 ? 5.493 -13.671 5.575 1.00 93.88 206 ARG A CA 1
ATOM 1594 C C . ARG A 1 206 ? 5.983 -12.750 6.684 1.00 93.88 206 ARG A C 1
ATOM 1596 O O . ARG A 1 206 ? 6.886 -13.120 7.433 1.00 93.88 206 ARG A O 1
ATOM 1603 N N . LEU A 1 207 ? 5.343 -11.593 6.817 1.00 95.38 207 LEU A N 1
ATOM 1604 C CA . LEU A 1 207 ? 5.474 -10.706 7.969 1.00 95.38 207 LEU A CA 1
ATOM 1605 C C . LEU A 1 207 ? 4.154 -10.662 8.720 1.00 95.38 207 LEU A C 1
ATOM 1607 O O . LEU A 1 207 ? 3.103 -10.552 8.099 1.00 95.38 207 LEU A O 1
ATOM 1611 N N . CYS A 1 208 ? 4.214 -10.736 10.045 1.00 96.06 208 CYS A N 1
ATOM 1612 C CA . CYS A 1 208 ? 3.062 -10.562 10.917 1.00 96.06 208 CYS A CA 1
ATOM 1613 C C . CYS A 1 208 ? 3.504 -9.835 12.185 1.00 96.06 208 CYS A C 1
ATOM 1615 O O . CYS A 1 208 ? 4.555 -10.162 12.737 1.00 96.06 208 CYS A O 1
ATOM 1617 N N . ALA A 1 209 ? 2.727 -8.848 12.622 1.00 96.81 209 ALA A N 1
ATOM 1618 C CA . ALA A 1 209 ? 2.979 -8.117 13.853 1.00 96.81 209 ALA A CA 1
ATOM 1619 C C . ALA A 1 209 ? 1.687 -7.614 14.494 1.00 96.81 209 ALA A C 1
ATOM 1621 O O . ALA A 1 209 ? 0.723 -7.264 13.809 1.00 96.81 209 ALA A O 1
ATOM 1622 N N . VAL A 1 210 ? 1.729 -7.520 15.819 1.00 97.56 210 VAL A N 1
ATOM 1623 C CA . VAL A 1 210 ? 0.760 -6.800 16.640 1.00 97.56 210 VAL A CA 1
ATOM 1624 C C . VAL A 1 210 ? 1.416 -5.494 17.078 1.00 97.56 210 VAL A C 1
ATOM 1626 O O . VAL A 1 210 ? 2.559 -5.501 17.531 1.00 97.56 210 VAL A O 1
ATOM 1629 N N . PHE A 1 211 ? 0.726 -4.370 16.913 1.00 97.44 211 PHE A N 1
ATOM 1630 C CA . PHE A 1 211 ? 1.274 -3.048 17.211 1.00 97.44 211 PHE A CA 1
ATOM 1631 C C . PHE A 1 211 ? 0.246 -2.155 17.900 1.00 97.44 211 PHE A C 1
ATOM 1633 O O . PHE A 1 211 ? -0.875 -2.017 17.415 1.00 97.44 211 PHE A O 1
ATOM 1640 N N . SER A 1 212 ? 0.640 -1.496 18.986 1.00 96.31 212 SER A N 1
ATOM 1641 C CA . SER A 1 212 ? -0.154 -0.448 19.633 1.00 96.31 212 SER A CA 1
ATOM 1642 C C . SER A 1 212 ? 0.425 0.914 19.260 1.00 96.31 212 SER A C 1
ATOM 1644 O O . SER A 1 212 ? 1.626 1.125 19.408 1.00 96.31 212 SER A O 1
ATOM 1646 N N . ASP A 1 213 ? -0.411 1.844 18.794 1.00 95.44 213 ASP A N 1
ATOM 1647 C CA . ASP A 1 213 ? 0.012 3.227 18.546 1.00 95.44 213 ASP A CA 1
ATOM 1648 C C . ASP A 1 213 ? 0.088 3.992 19.883 1.00 95.44 213 ASP A C 1
ATOM 1650 O O . ASP A 1 213 ? -0.966 4.270 20.466 1.00 95.44 213 ASP A O 1
ATOM 1654 N N . PRO A 1 214 ? 1.292 4.335 20.390 1.00 94.19 214 PRO A N 1
ATOM 1655 C CA . PRO A 1 214 ? 1.435 5.030 21.670 1.00 94.19 214 PRO A CA 1
ATOM 1656 C C . PRO A 1 214 ? 0.881 6.459 21.628 1.00 94.19 214 PRO A C 1
ATOM 1658 O O . PRO A 1 214 ? 0.535 7.007 22.671 1.00 94.19 214 PRO A O 1
ATOM 1661 N N . ASP A 1 215 ? 0.753 7.038 20.430 1.00 93.31 215 ASP A N 1
ATOM 1662 C CA . ASP A 1 215 ? 0.278 8.401 20.201 1.00 93.31 215 ASP A CA 1
ATOM 1663 C C . ASP A 1 215 ? -1.191 8.416 19.740 1.00 93.31 215 ASP A C 1
ATOM 1665 O O . ASP A 1 215 ? -1.659 9.371 19.102 1.00 93.31 215 ASP A O 1
ATOM 1669 N N . TYR A 1 216 ? -1.933 7.328 19.969 1.00 93.56 216 TYR A N 1
ATOM 1670 C CA . TYR A 1 216 ? -3.350 7.259 19.634 1.00 93.56 216 TYR A CA 1
ATOM 1671 C C . TYR A 1 216 ? -4.166 8.258 20.465 1.00 93.56 216 TYR A C 1
ATOM 1673 O O . TYR A 1 216 ? -4.069 8.311 21.690 1.00 93.56 216 TYR A O 1
ATOM 1681 N N . MET A 1 217 ? -5.020 9.025 19.787 1.00 90.94 217 MET A N 1
ATOM 1682 C CA . MET A 1 217 ? -5.872 10.038 20.406 1.00 90.94 217 MET A CA 1
ATOM 1683 C C . MET A 1 217 ? -7.348 9.653 20.217 1.00 90.94 217 MET A C 1
ATOM 1685 O O . MET A 1 217 ? -7.869 9.776 19.106 1.00 90.94 217 MET A O 1
ATOM 1689 N N . PRO A 1 218 ? -8.062 9.209 21.273 1.00 90.00 218 PRO A N 1
ATOM 1690 C CA . PRO A 1 218 ? -9.421 8.674 21.142 1.00 90.00 218 PRO A CA 1
ATOM 1691 C C . PRO A 1 218 ? -10.470 9.717 20.736 1.00 90.00 218 PRO A C 1
ATOM 1693 O O . PRO A 1 218 ? -11.548 9.362 20.275 1.00 90.00 218 PRO A O 1
ATOM 1696 N N . ASN A 1 219 ? -10.182 11.008 20.895 1.00 88.31 219 ASN A N 1
ATOM 1697 C CA . ASN A 1 219 ? -11.116 12.085 20.557 1.00 88.31 219 ASN A CA 1
ATOM 1698 C C . ASN A 1 219 ? -10.748 12.796 19.246 1.00 88.31 219 ASN A C 1
ATOM 1700 O O . ASN A 1 219 ? -11.241 13.888 18.979 1.00 88.31 219 ASN A O 1
ATOM 1704 N N . THR A 1 220 ? -9.891 12.182 18.430 1.00 90.19 220 THR A N 1
ATOM 1705 C CA . THR A 1 220 ? -9.362 12.775 17.203 1.00 90.19 220 THR A CA 1
ATOM 1706 C C . THR A 1 220 ? -9.747 11.919 16.006 1.00 90.19 220 THR A C 1
ATOM 1708 O O . THR A 1 220 ? -9.498 10.711 15.991 1.00 90.19 220 THR A O 1
ATOM 1711 N N . ASP A 1 221 ? -10.335 12.546 14.985 1.00 90.31 221 ASP A N 1
ATOM 1712 C CA . ASP A 1 221 ? -10.573 11.874 13.711 1.00 90.31 221 ASP A CA 1
ATOM 1713 C C . ASP A 1 221 ? -9.228 11.426 13.125 1.00 90.31 221 ASP A C 1
ATOM 1715 O O . ASP A 1 221 ? -8.298 12.225 12.961 1.00 90.31 221 ASP A O 1
ATOM 1719 N N . SER A 1 222 ? -9.121 10.140 12.802 1.00 94.81 222 SER A N 1
ATOM 1720 C CA . SER A 1 222 ? -7.914 9.547 12.234 1.00 94.81 222 SER A CA 1
ATOM 1721 C C . SER A 1 222 ? -8.231 8.408 11.270 1.00 94.81 222 SER A C 1
ATOM 1723 O O . SER A 1 222 ? -9.304 7.807 11.296 1.00 94.81 222 SER A O 1
ATOM 1725 N N . TYR A 1 223 ? -7.281 8.103 10.394 1.00 96.56 223 TYR A N 1
ATOM 1726 C CA . TYR A 1 223 ? -7.276 6.865 9.629 1.00 96.56 223 TYR A CA 1
ATOM 1727 C C . TYR A 1 223 ? -5.923 6.181 9.751 1.00 96.56 223 TYR A C 1
ATOM 1729 O O . TYR A 1 223 ? -4.884 6.825 9.938 1.00 96.56 223 TYR A O 1
ATOM 1737 N N . TYR A 1 224 ? -5.945 4.869 9.553 1.00 98.12 224 TYR A N 1
ATOM 1738 C CA . TYR A 1 224 ? -4.759 4.032 9.510 1.00 98.12 224 TYR A CA 1
ATOM 1739 C C . TYR A 1 224 ? -4.823 3.110 8.303 1.00 98.12 224 TYR A C 1
ATOM 1741 O O . TYR A 1 224 ? -5.870 2.531 8.030 1.00 98.12 224 TYR A O 1
ATOM 1749 N N . TYR A 1 225 ? -3.716 2.932 7.593 1.00 98.69 225 TYR A N 1
ATOM 1750 C CA . TYR A 1 225 ? -3.586 1.856 6.613 1.00 98.69 225 TYR A CA 1
ATOM 1751 C C . TYR A 1 225 ? -2.210 1.206 6.689 1.00 98.69 225 TYR A C 1
ATOM 1753 O O . TYR A 1 225 ? -1.218 1.846 7.044 1.00 98.69 225 TYR A O 1
ATOM 1761 N N . LEU A 1 226 ? -2.150 -0.068 6.320 1.00 98.81 226 LEU A N 1
ATOM 1762 C CA . LEU A 1 226 ? -0.907 -0.804 6.167 1.00 98.81 226 LEU A CA 1
ATOM 1763 C C . LEU A 1 226 ? -0.283 -0.495 4.799 1.00 98.81 226 LEU A C 1
ATOM 1765 O O . LEU A 1 226 ? -0.940 -0.597 3.759 1.00 98.81 226 LEU A O 1
ATOM 1769 N N . ARG A 1 227 ? 1.010 -0.164 4.813 1.00 98.62 227 ARG A N 1
ATOM 1770 C CA . ARG A 1 227 ? 1.899 -0.197 3.653 1.00 98.62 227 ARG A CA 1
ATOM 1771 C C . ARG A 1 227 ? 2.923 -1.313 3.839 1.00 98.62 227 ARG A C 1
ATOM 1773 O O . ARG A 1 227 ? 3.673 -1.315 4.812 1.00 98.62 227 ARG A O 1
ATOM 1780 N N . VAL A 1 228 ? 2.961 -2.245 2.899 1.00 98.38 228 VAL A N 1
ATOM 1781 C CA . VAL A 1 228 ? 3.956 -3.321 2.842 1.00 98.38 228 VAL A CA 1
ATOM 1782 C C . VAL A 1 228 ? 5.025 -2.930 1.839 1.00 98.38 228 VAL A C 1
ATOM 1784 O O . VAL A 1 228 ? 4.692 -2.381 0.791 1.00 98.38 228 VAL A O 1
ATOM 1787 N N . VAL A 1 229 ? 6.286 -3.207 2.157 1.00 97.00 229 VAL A N 1
ATOM 1788 C CA . VAL A 1 229 ? 7.432 -2.890 1.301 1.00 97.00 229 VAL A CA 1
ATOM 1789 C C . VAL A 1 229 ? 8.198 -4.174 1.011 1.00 97.00 229 VAL A C 1
ATOM 1791 O O . VAL A 1 229 ? 8.602 -4.882 1.935 1.00 97.00 229 VAL A O 1
ATOM 1794 N N . GLU A 1 230 ? 8.377 -4.472 -0.268 1.00 94.88 230 GLU A N 1
ATOM 1795 C CA . GLU A 1 230 ? 9.241 -5.535 -0.772 1.00 94.88 230 GLU A CA 1
ATOM 1796 C C . GLU A 1 230 ? 10.711 -5.099 -0.725 1.00 94.88 230 GLU A C 1
ATOM 1798 O O . GLU A 1 230 ? 11.019 -3.901 -0.749 1.00 94.88 230 GLU A O 1
ATOM 1803 N N . GLN A 1 231 ? 11.637 -6.056 -0.676 1.00 93.12 231 GLN A N 1
ATOM 1804 C CA . GLN A 1 231 ? 13.044 -5.741 -0.894 1.00 93.12 231 GLN A CA 1
ATOM 1805 C C . GLN A 1 231 ? 13.260 -5.070 -2.252 1.00 93.12 231 GLN A C 1
ATOM 1807 O O . GLN A 1 231 ? 12.543 -5.310 -3.223 1.00 93.12 231 GLN A O 1
ATOM 1812 N N . VAL A 1 232 ? 14.296 -4.238 -2.305 1.00 93.75 232 VAL A N 1
ATOM 1813 C CA . VAL A 1 232 ? 14.669 -3.496 -3.505 1.00 93.75 232 VAL A CA 1
ATOM 1814 C C . VAL A 1 232 ? 14.886 -4.423 -4.713 1.00 93.75 232 VAL A C 1
ATOM 1816 O O . VAL A 1 232 ? 15.574 -5.446 -4.629 1.00 93.75 232 VAL A O 1
ATOM 1819 N N . SER A 1 233 ? 14.325 -4.052 -5.861 1.00 93.38 233 SER A N 1
ATOM 1820 C CA . SER A 1 233 ? 14.437 -4.784 -7.124 1.00 93.38 233 SER A CA 1
ATOM 1821 C C . SER A 1 233 ? 14.798 -3.840 -8.281 1.00 93.38 233 SER A C 1
ATOM 1823 O O . SER A 1 233 ? 14.580 -2.628 -8.189 1.00 93.38 233 SER A O 1
ATOM 1825 N N . PRO A 1 234 ? 15.424 -4.345 -9.363 1.00 95.50 234 PRO A N 1
ATOM 1826 C CA . PRO A 1 234 ? 15.668 -3.540 -10.554 1.00 95.50 234 PRO A CA 1
ATOM 1827 C C . PRO A 1 234 ? 14.349 -3.079 -11.172 1.00 95.50 234 PRO A C 1
ATOM 1829 O O . PRO A 1 234 ? 13.448 -3.887 -11.392 1.00 95.50 234 PRO A O 1
ATOM 1832 N N . ARG A 1 235 ? 14.273 -1.800 -11.526 1.00 95.81 235 ARG A N 1
ATOM 1833 C CA . ARG A 1 235 ? 13.183 -1.277 -12.352 1.00 95.81 235 ARG A CA 1
ATOM 1834 C C . ARG A 1 235 ? 13.315 -1.783 -13.795 1.00 95.81 235 ARG A C 1
ATOM 1836 O O . ARG A 1 235 ? 14.426 -2.074 -14.245 1.00 95.81 235 ARG A O 1
ATOM 1843 N N . TRP A 1 236 ? 12.223 -1.833 -14.559 1.00 94.38 236 TRP A N 1
ATOM 1844 C CA . TRP A 1 236 ? 12.183 -2.393 -15.916 1.00 94.38 236 TRP A CA 1
ATOM 1845 C C . TRP A 1 236 ? 13.275 -1.841 -16.828 1.00 94.38 236 TRP A C 1
ATOM 1847 O O . TRP A 1 236 ? 13.841 -2.581 -17.634 1.00 94.38 236 TRP A O 1
ATOM 1857 N N . HIS A 1 237 ? 13.591 -0.541 -16.729 1.00 94.81 237 HIS A N 1
ATOM 1858 C CA . HIS A 1 237 ? 14.550 0.092 -17.634 1.00 94.81 237 HIS A CA 1
ATOM 1859 C C . HIS A 1 237 ? 15.958 -0.416 -17.376 1.00 94.81 237 HIS A C 1
ATOM 1861 O O . HIS A 1 237 ? 16.718 -0.551 -18.328 1.00 94.81 237 HIS A O 1
ATOM 1867 N N . LYS A 1 238 ? 16.291 -0.752 -16.126 1.00 95.00 238 LYS A N 1
ATOM 1868 C CA . LYS A 1 238 ? 17.577 -1.346 -15.789 1.00 95.00 238 LYS A CA 1
ATOM 1869 C C . LYS A 1 238 ? 17.725 -2.704 -16.470 1.00 95.00 238 LYS A C 1
ATOM 1871 O O . LYS A 1 238 ? 18.692 -2.910 -17.197 1.00 95.00 238 LYS A O 1
ATOM 1876 N N . THR A 1 239 ? 16.741 -3.591 -16.310 1.00 93.00 239 THR A N 1
ATOM 1877 C CA . THR A 1 239 ? 16.741 -4.902 -16.980 1.00 93.00 239 THR A CA 1
ATOM 1878 C C . THR A 1 239 ? 16.779 -4.761 -18.500 1.00 93.00 239 THR A C 1
ATOM 1880 O O . THR A 1 239 ? 17.515 -5.482 -19.170 1.00 93.00 239 THR A O 1
ATOM 1883 N N . TYR A 1 240 ? 16.030 -3.803 -19.050 1.00 93.81 240 TYR A N 1
ATOM 1884 C CA . TYR A 1 240 ? 16.019 -3.527 -20.482 1.00 93.81 240 TYR A CA 1
ATOM 1885 C C . TYR A 1 240 ? 17.391 -3.054 -20.986 1.00 93.81 240 TYR A C 1
ATOM 1887 O O . TYR A 1 240 ? 17.903 -3.592 -21.964 1.00 93.81 240 TYR A O 1
ATOM 1895 N N . CYS A 1 241 ? 18.006 -2.085 -20.305 1.00 94.62 241 CYS A N 1
ATOM 1896 C CA . CYS A 1 241 ? 19.316 -1.538 -20.646 1.00 94.62 241 CYS A CA 1
ATOM 1897 C C . CYS A 1 241 ? 20.438 -2.572 -20.521 1.00 94.62 241 CYS A C 1
ATOM 1899 O O . CYS A 1 241 ? 21.317 -2.604 -21.379 1.00 94.62 241 CYS A O 1
ATOM 1901 N N . ASP A 1 242 ? 20.395 -3.434 -19.502 1.00 93.62 242 ASP A N 1
ATOM 1902 C CA . ASP A 1 242 ? 21.370 -4.514 -19.305 1.00 93.62 242 ASP A CA 1
ATOM 1903 C C . ASP A 1 242 ? 21.344 -5.545 -20.455 1.00 93.62 242 ASP A C 1
ATOM 1905 O O . ASP A 1 242 ? 22.345 -6.216 -20.696 1.00 93.62 242 ASP A O 1
ATOM 1909 N N . GLY A 1 243 ? 20.233 -5.638 -21.198 1.00 93.12 243 GLY A N 1
ATOM 1910 C CA . GLY A 1 243 ? 20.092 -6.489 -22.384 1.00 93.12 243 GLY A CA 1
ATOM 1911 C C . GLY A 1 243 ? 20.495 -5.843 -23.719 1.00 93.12 243 GLY A C 1
ATOM 1912 O O . GLY A 1 243 ? 20.424 -6.514 -24.750 1.00 93.12 243 GLY A O 1
ATOM 1913 N N . LEU A 1 244 ? 20.884 -4.561 -23.744 1.00 94.56 244 LEU A N 1
ATOM 1914 C CA . LEU A 1 244 ? 21.274 -3.855 -24.974 1.00 94.56 244 LEU A CA 1
ATOM 1915 C C . LEU A 1 244 ? 22.776 -4.007 -25.285 1.00 94.56 244 LEU A C 1
ATOM 1917 O O . LEU A 1 244 ? 23.582 -4.113 -24.362 1.00 94.56 244 LEU A O 1
ATOM 1921 N N . PRO A 1 245 ? 23.185 -3.933 -26.570 1.00 95.75 245 PRO A N 1
ATOM 1922 C CA . PRO A 1 245 ? 24.597 -3.819 -26.942 1.00 95.75 245 PRO A CA 1
ATOM 1923 C C . PRO A 1 245 ? 25.274 -2.602 -26.293 1.00 95.75 245 PRO A C 1
ATOM 1925 O O . PRO A 1 245 ? 24.647 -1.546 -26.171 1.00 95.75 245 PRO A O 1
ATOM 1928 N N . ASP A 1 246 ? 26.559 -2.721 -25.942 1.00 94.88 246 ASP A N 1
ATOM 1929 C CA . ASP A 1 246 ? 27.310 -1.700 -25.190 1.00 94.88 246 ASP A CA 1
ATOM 1930 C C . ASP A 1 246 ? 27.213 -0.300 -25.799 1.00 94.88 246 ASP A C 1
ATOM 1932 O O . ASP A 1 246 ? 26.868 0.654 -25.106 1.00 94.88 246 ASP A O 1
ATOM 1936 N N . ASN A 1 247 ? 27.421 -0.186 -27.112 1.00 93.81 247 ASN A N 1
ATOM 1937 C CA . ASN A 1 247 ? 27.351 1.088 -27.826 1.00 93.81 247 ASN A CA 1
ATOM 1938 C C . ASN A 1 247 ? 25.967 1.753 -27.719 1.00 93.81 247 ASN A C 1
ATOM 1940 O O . ASN A 1 247 ? 25.873 2.971 -27.596 1.00 93.81 247 ASN A O 1
ATOM 1944 N N . VAL A 1 248 ? 24.890 0.963 -27.738 1.00 93.19 248 VAL A N 1
ATOM 1945 C CA . VAL A 1 248 ? 23.514 1.467 -27.618 1.00 93.19 248 VAL A CA 1
ATOM 1946 C C . VAL A 1 248 ? 23.197 1.830 -26.171 1.00 93.19 248 VAL A C 1
ATOM 1948 O O . VAL A 1 248 ? 22.572 2.857 -25.910 1.00 93.19 248 VAL A O 1
ATOM 1951 N N . ARG A 1 249 ? 23.627 0.996 -25.221 1.00 93.19 249 ARG A N 1
ATOM 1952 C CA . ARG A 1 249 ? 23.438 1.226 -23.788 1.00 93.19 249 ARG A CA 1
ATOM 1953 C C . ARG A 1 249 ? 24.128 2.512 -23.340 1.00 93.19 249 ARG A C 1
ATOM 1955 O O . ARG A 1 249 ? 23.505 3.318 -22.655 1.00 93.19 249 ARG A O 1
ATOM 1962 N N . GLU A 1 250 ? 25.373 2.732 -23.754 1.00 90.69 250 GLU A N 1
ATOM 1963 C CA . GLU A 1 250 ? 26.123 3.954 -23.438 1.00 90.69 250 GLU A CA 1
ATOM 1964 C C . GLU A 1 250 ? 25.458 5.216 -23.999 1.00 90.69 250 GLU A C 1
ATOM 1966 O O . GLU A 1 250 ? 25.470 6.259 -23.343 1.00 90.69 250 GLU A O 1
ATOM 1971 N N . GLU A 1 251 ? 24.850 5.118 -25.183 1.00 91.31 251 GLU A N 1
ATOM 1972 C CA . GLU A 1 251 ? 24.147 6.229 -25.824 1.00 91.31 251 GLU A CA 1
ATOM 1973 C C . GLU A 1 251 ? 22.784 6.516 -25.172 1.00 91.31 251 GLU A C 1
ATOM 1975 O O . GLU A 1 251 ? 22.440 7.675 -24.942 1.00 91.31 251 GLU A O 1
ATOM 1980 N N . LYS A 1 252 ? 21.981 5.476 -24.898 1.00 89.94 252 LYS A N 1
ATOM 1981 C CA . LYS A 1 252 ? 20.564 5.623 -24.516 1.00 89.94 252 LYS A CA 1
ATOM 1982 C C . LYS A 1 252 ? 20.292 5.546 -23.020 1.00 89.94 252 LYS A C 1
ATOM 1984 O O . LYS A 1 252 ? 19.339 6.166 -22.564 1.00 89.94 252 LYS A O 1
ATOM 1989 N N . CYS A 1 253 ? 21.081 4.786 -22.266 1.00 91.62 253 CYS A N 1
ATOM 1990 C CA . CYS A 1 253 ? 20.786 4.460 -20.868 1.00 91.62 253 CYS A CA 1
ATOM 1991 C C . CYS A 1 253 ? 21.608 5.264 -19.856 1.00 91.62 253 CYS A C 1
ATOM 1993 O O . CYS A 1 253 ? 21.515 5.035 -18.652 1.00 91.62 253 CYS A O 1
ATOM 1995 N N . LYS A 1 254 ? 22.428 6.206 -20.322 1.00 89.62 254 LYS A N 1
ATOM 1996 C CA . LYS A 1 254 ? 23.271 7.030 -19.460 1.00 89.62 254 LYS A CA 1
ATOM 1997 C C . LYS A 1 254 ? 22.481 8.212 -18.890 1.00 89.62 254 LYS A C 1
ATOM 1999 O O . LYS A 1 254 ? 21.806 8.916 -19.633 1.00 89.62 254 LYS A O 1
ATOM 2004 N N . ASN A 1 255 ? 22.633 8.473 -17.589 1.00 88.44 255 ASN A N 1
ATOM 2005 C CA . ASN A 1 255 ? 22.057 9.631 -16.884 1.00 88.44 255 ASN A CA 1
ATOM 2006 C C . ASN A 1 255 ? 20.527 9.767 -17.033 1.00 88.44 255 ASN A C 1
ATOM 2008 O O . ASN A 1 255 ? 20.008 10.873 -17.204 1.00 88.44 255 ASN A O 1
ATOM 2012 N N . LEU A 1 256 ? 19.800 8.648 -16.988 1.00 90.81 256 LEU A N 1
ATOM 2013 C CA . LEU A 1 256 ? 18.341 8.665 -17.047 1.00 90.81 256 LEU A CA 1
ATOM 2014 C C . LEU A 1 256 ? 17.747 9.343 -15.795 1.00 90.81 256 LEU A C 1
ATOM 2016 O O . LEU A 1 256 ? 18.278 9.178 -14.699 1.00 90.81 256 LEU A O 1
ATOM 2020 N N . PRO A 1 257 ? 16.631 10.087 -15.913 1.00 91.25 257 PRO A N 1
ATOM 2021 C CA . PRO A 1 257 ? 16.057 10.863 -14.811 1.00 91.25 257 PRO A CA 1
ATOM 2022 C C . PRO A 1 257 ? 15.134 10.020 -13.905 1.00 91.25 257 PRO A C 1
ATOM 2024 O O . PRO A 1 257 ? 14.049 10.473 -13.514 1.00 91.25 257 PRO A O 1
ATOM 2027 N N . VAL A 1 258 ? 15.532 8.775 -13.639 1.00 92.56 258 VAL A N 1
ATOM 2028 C CA . VAL A 1 258 ? 14.802 7.758 -12.869 1.00 92.56 258 VAL A CA 1
ATOM 2029 C C . VAL A 1 258 ? 15.788 6.909 -12.072 1.00 92.56 258 VAL A C 1
ATOM 2031 O O . VAL A 1 258 ? 16.918 6.707 -12.510 1.00 92.56 258 VAL A O 1
ATOM 2034 N N . ASP A 1 259 ? 15.346 6.388 -10.932 1.00 94.50 259 ASP A N 1
ATOM 2035 C CA . ASP A 1 259 ? 16.155 5.478 -10.124 1.00 94.50 259 ASP A CA 1
ATOM 2036 C C . ASP A 1 259 ? 16.192 4.082 -10.750 1.00 94.50 259 ASP A C 1
ATOM 2038 O O . ASP A 1 259 ? 15.161 3.549 -11.162 1.00 94.50 259 ASP A O 1
ATOM 2042 N N . ASP A 1 260 ? 17.379 3.475 -10.784 1.00 95.12 260 ASP A N 1
ATOM 2043 C CA . ASP A 1 260 ? 17.626 2.132 -11.333 1.00 95.12 260 ASP A CA 1
ATOM 2044 C C . ASP A 1 260 ? 16.939 1.001 -10.564 1.00 95.12 260 ASP A C 1
ATOM 2046 O O . ASP A 1 260 ? 16.726 -0.094 -11.094 1.00 95.12 260 ASP A O 1
ATOM 2050 N N . TYR A 1 261 ? 16.594 1.276 -9.313 1.00 95.56 261 TYR A N 1
ATOM 2051 C CA . TYR A 1 261 ? 16.032 0.322 -8.385 1.00 95.56 261 TYR A CA 1
ATOM 2052 C C . TYR A 1 261 ? 14.830 0.923 -7.673 1.00 95.56 261 TYR A C 1
ATOM 2054 O O . TYR A 1 261 ? 14.797 2.119 -7.386 1.00 95.56 261 TYR A O 1
ATOM 2062 N N . ILE A 1 262 ? 13.855 0.075 -7.372 1.00 95.38 262 ILE A N 1
ATOM 2063 C CA . ILE A 1 262 ? 12.600 0.457 -6.735 1.00 95.38 262 ILE A CA 1
ATOM 2064 C C . ILE A 1 262 ? 12.248 -0.521 -5.620 1.00 95.38 262 ILE A C 1
ATOM 2066 O O . ILE A 1 262 ? 12.780 -1.627 -5.548 1.00 95.38 262 ILE A O 1
ATOM 2070 N N . HIS A 1 263 ? 11.321 -0.105 -4.763 1.00 95.25 263 HIS A N 1
ATOM 2071 C CA . HIS A 1 263 ? 10.609 -1.019 -3.885 1.00 95.25 263 HIS A CA 1
ATOM 2072 C C . HIS A 1 263 ? 9.205 -1.215 -4.423 1.00 95.25 263 HIS A C 1
ATOM 2074 O O . HIS A 1 263 ? 8.462 -0.242 -4.580 1.00 95.25 263 HIS A O 1
ATOM 2080 N N . GLU A 1 264 ? 8.841 -2.470 -4.629 1.00 96.50 264 GLU A N 1
ATOM 2081 C CA . GLU A 1 264 ? 7.449 -2.830 -4.824 1.00 96.50 264 GLU A CA 1
ATOM 2082 C C . GLU A 1 264 ? 6.707 -2.756 -3.490 1.00 96.50 264 GLU A C 1
ATOM 2084 O O . GLU A 1 264 ? 7.265 -3.008 -2.418 1.00 96.50 264 GLU A O 1
ATOM 2089 N N . MET A 1 265 ? 5.449 -2.334 -3.535 1.00 97.31 265 MET A N 1
ATOM 2090 C CA . MET A 1 265 ? 4.657 -2.060 -2.346 1.00 97.31 265 MET A CA 1
ATOM 2091 C C . MET A 1 265 ? 3.232 -2.576 -2.489 1.00 97.31 265 MET A C 1
ATOM 2093 O O . MET A 1 265 ? 2.707 -2.746 -3.590 1.00 97.31 265 MET A O 1
ATOM 2097 N N . ALA A 1 266 ? 2.584 -2.758 -1.341 1.00 98.38 266 ALA A N 1
ATOM 2098 C CA . ALA A 1 266 ? 1.141 -2.918 -1.248 1.00 98.38 266 ALA A CA 1
ATOM 2099 C C . ALA A 1 266 ? 0.543 -1.936 -0.239 1.00 98.38 266 ALA A C 1
ATOM 2101 O O . ALA A 1 266 ? 1.174 -1.613 0.768 1.00 98.38 266 ALA A O 1
ATOM 2102 N N . TRP A 1 267 ? -0.687 -1.494 -0.488 1.00 98.56 267 TRP A N 1
ATOM 2103 C CA . TRP A 1 267 ? -1.438 -0.585 0.374 1.00 98.56 267 TRP A CA 1
ATOM 2104 C C . TRP A 1 267 ? -2.845 -1.116 0.611 1.00 98.56 267 TRP A C 1
ATOM 2106 O O . TRP A 1 267 ? -3.621 -1.282 -0.332 1.00 98.56 267 TRP A O 1
ATOM 2116 N N . THR A 1 268 ? -3.191 -1.354 1.873 1.00 98.75 268 THR A N 1
ATOM 2117 C CA . THR A 1 268 ? -4.556 -1.719 2.270 1.00 98.75 268 THR A CA 1
ATOM 2118 C C . THR A 1 268 ? -5.470 -0.506 2.256 1.00 98.75 268 THR A C 1
ATOM 2120 O O . THR A 1 268 ? -5.014 0.612 2.490 1.00 98.75 268 THR A O 1
ATOM 2123 N N . SER A 1 269 ? -6.774 -0.719 2.107 1.00 98.62 269 SER A N 1
ATOM 2124 C CA . SER A 1 269 ? -7.747 0.335 2.403 1.00 98.62 269 SER A CA 1
ATOM 2125 C C . SER A 1 269 ? -7.646 0.823 3.859 1.00 98.62 269 SER A C 1
ATOM 2127 O O . SER A 1 269 ? -7.270 0.041 4.737 1.00 98.62 269 SER A O 1
ATOM 2129 N N . PRO A 1 270 ? -7.982 2.091 4.151 1.00 98.12 270 PRO A N 1
ATOM 2130 C CA . PRO A 1 270 ? -7.891 2.608 5.511 1.00 98.12 270 PRO A CA 1
ATOM 2131 C C . PRO A 1 270 ? -8.934 2.003 6.455 1.00 98.12 270 PRO A C 1
ATOM 2133 O O . PRO A 1 270 ? -10.061 1.723 6.048 1.00 98.12 270 PRO A O 1
ATOM 2136 N N . ILE A 1 271 ? -8.561 1.846 7.724 1.00 97.88 271 ILE A N 1
ATOM 2137 C CA . ILE A 1 271 ? -9.496 1.765 8.849 1.00 97.88 271 ILE A CA 1
ATOM 2138 C C . ILE A 1 271 ? -9.692 3.184 9.369 1.00 97.88 271 ILE A C 1
ATOM 2140 O O . ILE A 1 271 ? -8.718 3.896 9.630 1.00 97.88 271 ILE A O 1
ATOM 2144 N N . TRP A 1 272 ? -10.948 3.582 9.507 1.00 95.50 272 TRP A N 1
ATOM 2145 C CA . TRP A 1 272 ? -11.338 4.925 9.918 1.00 95.50 272 TRP A CA 1
ATOM 2146 C C . TRP A 1 272 ? -11.727 4.955 11.391 1.00 95.50 272 TRP A C 1
ATOM 2148 O O . TRP A 1 272 ? -12.397 4.047 11.879 1.00 95.50 272 TRP A O 1
ATOM 2158 N N . PHE A 1 273 ? -11.335 6.023 12.076 1.00 92.25 273 PHE A N 1
ATOM 2159 C CA . PHE A 1 273 ? -11.646 6.290 13.471 1.00 92.25 273 PHE A CA 1
ATOM 2160 C C . PHE A 1 273 ? -12.251 7.684 13.553 1.00 92.25 273 PHE A C 1
ATOM 2162 O O . PHE A 1 273 ? -11.559 8.673 13.318 1.00 92.25 273 PHE A O 1
ATOM 2169 N N . SER A 1 274 ? -13.540 7.768 13.875 1.00 83.25 274 SER A N 1
ATOM 2170 C CA . SER A 1 274 ? -14.226 9.051 14.019 1.00 83.25 274 SER A CA 1
ATOM 2171 C C . SER A 1 274 ? -15.079 9.086 15.288 1.00 83.25 274 SER A C 1
ATOM 2173 O O . SER A 1 274 ? -15.987 8.261 15.422 1.00 83.25 274 SER A O 1
ATOM 2175 N N . PRO A 1 275 ? -14.852 10.043 16.211 1.00 75.62 275 PRO A N 1
ATOM 2176 C CA . PRO A 1 275 ? -15.656 10.192 17.429 1.00 75.62 275 PRO A CA 1
ATOM 2177 C C . PRO A 1 275 ? -17.128 10.490 17.160 1.00 75.62 275 PRO A C 1
ATOM 2179 O O . PRO A 1 275 ? -17.990 10.158 17.971 1.00 75.62 275 PRO A O 1
ATOM 2182 N N . GLN A 1 276 ? -17.422 11.124 16.024 1.00 68.06 276 GLN A N 1
ATOM 2183 C CA . GLN A 1 276 ? -18.771 11.559 15.670 1.00 68.06 276 GLN A CA 1
ATOM 2184 C C . GLN A 1 276 ? -19.516 10.561 14.790 1.00 68.06 276 GLN A C 1
ATOM 2186 O O . GLN A 1 276 ? -20.708 10.766 14.533 1.00 68.06 276 GLN A O 1
ATOM 2191 N N . HIS A 1 277 ? -18.866 9.475 14.356 1.00 59.00 277 HIS A N 1
ATOM 2192 C CA . HIS A 1 277 ? -19.569 8.391 13.692 1.00 59.00 277 HIS A CA 1
ATOM 2193 C C . HIS A 1 277 ? -20.459 7.697 14.727 1.00 59.00 277 HIS A C 1
ATOM 2195 O O . HIS A 1 277 ? -20.092 6.711 15.363 1.00 59.00 277 HIS A O 1
ATOM 2201 N N . LYS A 1 278 ? -21.676 8.228 14.893 1.00 41.81 278 LYS A N 1
ATOM 2202 C CA . LYS A 1 278 ? -22.785 7.501 15.505 1.00 41.81 278 LYS A CA 1
ATOM 2203 C C . LYS A 1 278 ? -22.832 6.155 14.803 1.00 41.81 278 LYS A C 1
ATOM 2205 O O . LYS A 1 278 ? -22.811 6.138 13.572 1.00 41.81 278 LYS A O 1
ATOM 2210 N N . SER A 1 279 ? -22.854 5.058 15.551 1.00 41.16 279 SER A N 1
ATOM 2211 C CA . SER A 1 279 ? -23.172 3.741 15.011 1.00 41.16 279 SER A CA 1
ATOM 2212 C C . SER A 1 279 ? -24.474 3.868 14.219 1.00 41.16 279 SER A C 1
ATOM 2214 O O . SER A 1 279 ? -25.570 3.967 14.769 1.00 41.16 279 SER A O 1
ATOM 2216 N N . GLY A 1 280 ? -24.335 4.022 12.906 1.00 36.72 280 GLY A N 1
ATOM 2217 C CA . GLY A 1 280 ? -25.444 4.244 12.006 1.00 36.72 280 GLY A CA 1
ATOM 2218 C C . GLY A 1 280 ? -26.175 2.928 11.884 1.00 36.72 280 GLY A C 1
ATOM 2219 O O . GLY A 1 280 ? -25.663 2.025 11.238 1.00 36.72 280 GLY A O 1
ATOM 2220 N N . SER A 1 281 ? -27.307 2.840 12.583 1.00 30.78 281 SER A N 1
ATOM 2221 C CA . SER A 1 281 ? -28.481 2.023 12.280 1.00 30.78 281 SER A CA 1
ATOM 2222 C C . SER A 1 281 ? -28.222 0.781 11.426 1.00 30.78 281 SER A C 1
ATOM 2224 O O . SER A 1 281 ? -28.046 0.876 10.212 1.00 30.78 281 SER A O 1
ATOM 2226 N N . THR A 1 282 ? -28.363 -0.380 12.058 1.00 30.88 282 THR A N 1
ATOM 2227 C CA . THR A 1 282 ? -29.020 -1.534 11.445 1.00 30.88 282 THR A CA 1
ATOM 2228 C C . THR A 1 282 ? -30.146 -1.048 10.523 1.00 30.88 282 THR A C 1
ATOM 2230 O O . THR A 1 282 ? -31.155 -0.519 10.995 1.00 30.88 282 THR A O 1
ATOM 2233 N N . GLN A 1 283 ? -29.939 -1.177 9.217 1.00 31.36 283 GLN A N 1
ATOM 2234 C CA . GLN A 1 283 ? -30.996 -1.287 8.220 1.00 31.36 283 GLN A CA 1
ATOM 2235 C C . GLN A 1 283 ? -30.762 -2.584 7.464 1.00 31.36 283 GLN A C 1
ATOM 2237 O O . GLN A 1 283 ? -29.591 -2.834 7.096 1.00 31.36 283 GLN A O 1
#